Protein AF-A0A1G5FK76-F1 (afdb_monomer)

pLDDT: mean 84.66, std 15.01, range [32.66, 97.88]

Sequence (328 aa):
MKSIESPIETAIPVTLASSEALEADIRTFEAAWLKGEYATVRDTGETLMGLGVLDGRVVTWYLYACLATEGTRSLTAVLHSLARFLGRDDLPDLGSATGCTQMAKGMDLMFRKITKRLSRKAKGEKGSLNARALGLTCEDALRAREQLEALESLAREKLPGEPLGDLQELKTWLEELHHALETEAAEAEARALDAQKIADAQKNVSDTDATDTLSRCPDPVDHGAQSRLHLPVSPMLQDLLDHLDLFERLTREERYRLAAVVMESIDERLASFDPRDYFPSLFRDFSQLRASRMEAFAEAESYQGTREWDRLRECLRVNPEAFLDLDS

Mean predicted aligned error: 16.04 Å

Secondary structure (DSSP, 8-state):
---TTHHHHH---------HHHHHHHHHHHHHHHHT-HHHHHHHHHHHHHTT---HHHHHHHHHHHHHHH-GGGHHHHHHHHHHHHT-S--TGGGSHHHHHHHHHHHHHHHHHHHHHHHHHTB-TTS-B-SGGGT--HHHHHHHHHHHHHHHHHHHHHSTT---HHHHHHHHHHHHHHHHHHHHHHHHHHHHHHHHHHHHHHHTTSSS----------PPP----------PPPHHHHHHHHHHHHHHHHHHTT-HHHHHHHHHHHHHHHHT--HHHH-HHHHHHHHHHHHHTHHHHHHHHTTTTSHHHHHHHHHHHH-HHHHHGGG-

Solvent-accessible surface area (backbone atoms only — not comparable to full-atom values): 18541 Å² total; per-residue (Å²): 131,84,64,89,51,53,43,71,69,71,35,58,72,51,90,69,73,84,44,75,65,56,58,49,50,52,51,52,45,50,52,35,49,74,72,62,40,32,68,63,29,30,58,52,36,46,51,41,18,68,70,12,53,75,48,50,49,57,51,34,53,22,43,48,16,46,33,70,73,71,31,67,75,40,47,46,58,41,42,45,43,50,36,54,58,69,66,49,90,76,48,76,49,58,75,35,73,68,37,28,53,44,27,43,52,29,45,25,56,38,31,45,51,48,39,58,50,51,56,61,57,19,55,34,101,80,71,45,79,33,53,71,71,50,72,60,52,52,66,55,36,49,52,34,50,55,36,49,53,55,32,50,57,49,40,57,68,65,32,71,92,62,81,54,65,31,50,54,55,38,50,54,50,40,52,53,48,29,53,51,39,49,51,53,50,52,51,51,51,51,52,51,53,53,54,49,53,54,52,57,58,58,63,72,66,73,83,71,88,83,82,89,80,92,79,80,88,79,84,84,80,91,73,77,96,65,87,75,76,82,71,75,76,23,74,62,41,48,54,53,49,53,46,52,53,50,31,53,52,27,51,75,69,68,39,53,78,59,23,52,56,45,45,52,54,49,51,54,50,62,76,65,64,49,67,58,68,39,36,45,78,78,44,43,64,57,51,50,53,50,62,76,41,42,69,65,50,56,61,56,54,73,46,63,89,37,73,67,44,54,49,52,53,51,38,43,72,77,37,58,70,65,46,66,60,73,83,110

Organism: NCBI:txid419481

Nearest PDB structures (foldseek):
  3esk-assembly1_A  TM=6.088E-01  e=1.068E+00  Homo sapiens
  3fwv-assembly2_B  TM=5.688E-01  e=1.458E+00  Homo sapiens

Foldseek 3Di:
DPQLQVLLVPQDADPPPDDVVVVVLLVVLVVCLVVVVLVCLLVSLSVCSNVNNLQLLSLLSNLLSCCVVVHLLCLLSSLLSLLVSLPDPPRPLLVDLVSLQSNLVSQLVSLLVVLVVQQVQQQDPVRDGNLVSRVDALVSLVSSLVSLVSSVVSNCVSNPPRDSPSSVVSNVSSVSSNVVNVVVVVVVVVVVVVVVVVVVVVVVVPPDDDDDDDDDDDDDDDDDDDPPPPQDFAPLNVVLVVLVVVLVVCVVVVVVVVNVVSVVVNVVCVVVDDCCRGRVVVCVVVVVVCVVCVVVVVVVVVCPPPPVVVVLVVCCVVPVVVSVVPVD

Structure (mmCIF, N/CA/C/O backbone):
data_AF-A0A1G5FK76-F1
#
_entry.id   AF-A0A1G5FK76-F1
#
loop_
_atom_site.group_PDB
_atom_site.id
_atom_site.type_symbol
_atom_site.label_atom_id
_atom_site.label_alt_id
_atom_site.label_comp_id
_atom_site.label_asym_id
_atom_site.label_entity_id
_atom_site.label_seq_id
_atom_site.pdbx_PDB_ins_code
_atom_site.Cartn_x
_atom_site.Cartn_y
_atom_site.Cartn_z
_atom_site.occupancy
_atom_site.B_iso_or_equiv
_atom_site.auth_seq_id
_atom_site.auth_comp_id
_atom_site.auth_asym_id
_atom_site.auth_atom_id
_atom_site.pdbx_PDB_model_num
ATOM 1 N N . MET A 1 1 ? -8.653 -8.221 -10.913 1.00 53.06 1 MET A N 1
ATOM 2 C CA . MET A 1 1 ? -7.443 -7.370 -10.881 1.00 53.06 1 MET A CA 1
ATOM 3 C C . MET A 1 1 ? -6.343 -8.119 -11.607 1.00 53.06 1 MET A C 1
ATOM 5 O O . MET A 1 1 ? -6.197 -9.307 -11.343 1.00 53.06 1 MET A O 1
ATOM 9 N N . LYS A 1 2 ? -5.642 -7.486 -12.555 1.00 67.88 2 LYS A N 1
ATOM 10 C CA . LYS A 1 2 ? -4.413 -8.073 -13.115 1.00 67.88 2 LYS A CA 1
ATOM 11 C C . LYS A 1 2 ? -3.361 -8.125 -11.998 1.00 67.88 2 LYS A C 1
ATOM 13 O O . LYS A 1 2 ? -3.349 -7.233 -11.156 1.00 67.88 2 LYS A O 1
ATOM 18 N N . SER A 1 3 ? -2.536 -9.171 -11.955 1.00 83.94 3 SER A N 1
ATOM 19 C CA . SER A 1 3 ? -1.444 -9.256 -10.975 1.00 83.94 3 SER A CA 1
ATOM 20 C C . SER A 1 3 ? -0.367 -8.218 -11.306 1.00 83.94 3 SER A C 1
ATOM 22 O O . SER A 1 3 ? 0.075 -8.178 -12.456 1.00 83.94 3 SER A O 1
ATOM 24 N N . ILE A 1 4 ? 0.076 -7.429 -10.315 1.00 85.69 4 ILE A N 1
ATOM 25 C CA . ILE A 1 4 ? 1.179 -6.446 -10.438 1.00 85.69 4 ILE A CA 1
ATOM 26 C C . ILE A 1 4 ? 2.449 -7.105 -11.005 1.00 85.69 4 ILE A C 1
ATOM 28 O O . ILE A 1 4 ? 3.211 -6.463 -11.727 1.00 85.69 4 ILE A O 1
ATOM 32 N N . GLU A 1 5 ? 2.639 -8.393 -10.712 1.00 81.75 5 GLU A N 1
ATOM 33 C CA . GLU A 1 5 ? 3.813 -9.193 -11.079 1.00 81.75 5 GLU A CA 1
ATOM 34 C C . GLU A 1 5 ? 3.819 -9.613 -12.556 1.00 81.75 5 GLU A C 1
ATOM 36 O O . GLU A 1 5 ? 4.882 -9.801 -13.147 1.00 81.75 5 GLU A O 1
ATOM 41 N N . SER A 1 6 ? 2.645 -9.718 -13.189 1.00 83.44 6 SER A N 1
ATOM 42 C CA . SER A 1 6 ? 2.510 -10.324 -14.520 1.00 83.44 6 SER A CA 1
ATOM 43 C C . SER A 1 6 ? 3.363 -9.652 -15.607 1.00 83.44 6 SER A C 1
ATOM 45 O O . SER A 1 6 ? 3.970 -10.389 -16.388 1.00 83.44 6 SER A O 1
ATOM 47 N N . PRO A 1 7 ? 3.453 -8.310 -15.700 1.00 80.00 7 PRO A N 1
ATOM 48 C CA . PRO A 1 7 ? 4.272 -7.665 -16.728 1.00 80.00 7 PRO A CA 1
ATOM 49 C C . PRO A 1 7 ? 5.774 -7.896 -16.524 1.00 80.00 7 PRO A C 1
ATOM 51 O O . PRO A 1 7 ? 6.499 -8.079 -17.494 1.00 80.00 7 PRO A O 1
ATOM 54 N N . ILE A 1 8 ? 6.237 -7.938 -15.271 1.00 82.62 8 ILE A N 1
ATOM 55 C CA . ILE A 1 8 ? 7.657 -8.128 -14.936 1.00 82.62 8 ILE A CA 1
ATOM 56 C C . ILE A 1 8 ? 8.090 -9.576 -15.200 1.00 82.62 8 ILE A C 1
ATOM 58 O O . ILE A 1 8 ? 9.204 -9.818 -15.663 1.00 82.62 8 ILE A O 1
ATOM 62 N N . GLU A 1 9 ? 7.222 -10.549 -14.917 1.00 83.62 9 GLU A N 1
ATOM 63 C CA . GLU A 1 9 ? 7.547 -11.970 -15.080 1.00 83.62 9 GLU A CA 1
ATOM 64 C C . GLU A 1 9 ? 7.536 -12.425 -16.538 1.00 83.62 9 GLU A C 1
ATOM 66 O O . GLU A 1 9 ? 8.397 -13.193 -16.960 1.00 83.62 9 GLU A O 1
ATOM 71 N N . THR A 1 10 ? 6.564 -11.946 -17.314 1.00 82.00 10 THR A N 1
ATOM 72 C CA . THR A 1 10 ? 6.376 -12.366 -18.710 1.00 82.00 10 THR A CA 1
ATOM 73 C C . THR A 1 10 ? 7.287 -11.639 -19.696 1.00 82.00 10 THR A C 1
ATOM 75 O O . THR A 1 10 ? 7.431 -12.088 -20.834 1.00 82.00 10 THR A O 1
ATOM 78 N N . ALA A 1 11 ? 7.923 -10.545 -19.272 1.00 80.12 11 ALA A N 1
ATOM 79 C CA . ALA A 1 11 ? 8.847 -9.796 -20.103 1.00 80.12 11 ALA A CA 1
ATOM 80 C C . ALA A 1 11 ? 10.094 -10.633 -20.428 1.00 80.12 11 ALA A C 1
ATOM 82 O O . ALA A 1 11 ? 10.888 -11.001 -19.553 1.00 80.12 11 ALA A O 1
ATOM 83 N N . ILE A 1 12 ? 10.272 -10.906 -21.720 1.00 78.00 12 ILE A N 1
ATOM 84 C CA . ILE A 1 12 ? 11.519 -11.434 -22.269 1.00 78.00 12 ILE A CA 1
ATOM 85 C C . ILE A 1 12 ? 12.435 -10.225 -22.482 1.00 78.00 12 ILE A C 1
ATOM 87 O O . ILE A 1 12 ? 12.038 -9.323 -23.227 1.00 78.00 12 ILE A O 1
ATOM 91 N N . PRO A 1 13 ? 13.627 -10.169 -21.856 1.00 72.31 13 PRO A N 1
ATOM 92 C CA . PRO A 1 13 ? 14.533 -9.046 -22.031 1.00 72.31 13 PRO A CA 1
ATOM 93 C C . PRO A 1 13 ? 14.911 -8.942 -23.506 1.00 72.31 13 PRO A C 1
ATOM 95 O O . PRO A 1 13 ? 15.594 -9.813 -24.051 1.00 72.31 13 PRO A O 1
ATOM 98 N N . VAL A 1 14 ? 14.469 -7.879 -24.169 1.00 72.38 14 VAL A N 1
ATOM 99 C CA . VAL A 1 14 ? 14.986 -7.546 -25.491 1.00 72.38 14 VAL A CA 1
ATOM 100 C C . VAL A 1 14 ? 16.139 -6.593 -25.249 1.00 72.38 14 VAL A C 1
ATOM 102 O O . VAL A 1 14 ? 15.948 -5.505 -24.710 1.00 72.38 14 VAL A O 1
ATOM 105 N N . THR A 1 15 ? 17.351 -6.995 -25.634 1.00 59.47 15 THR A N 1
ATOM 106 C CA . THR A 1 15 ? 18.514 -6.102 -25.640 1.00 59.47 15 THR A CA 1
ATOM 107 C C . THR A 1 15 ? 18.324 -5.068 -26.748 1.00 59.47 15 THR A C 1
ATOM 109 O O . THR A 1 15 ? 18.900 -5.159 -27.832 1.00 59.47 15 THR A O 1
ATOM 112 N N . LEU A 1 16 ? 17.447 -4.097 -26.511 1.00 57.16 16 LEU A N 1
ATOM 113 C CA . LEU A 1 16 ? 1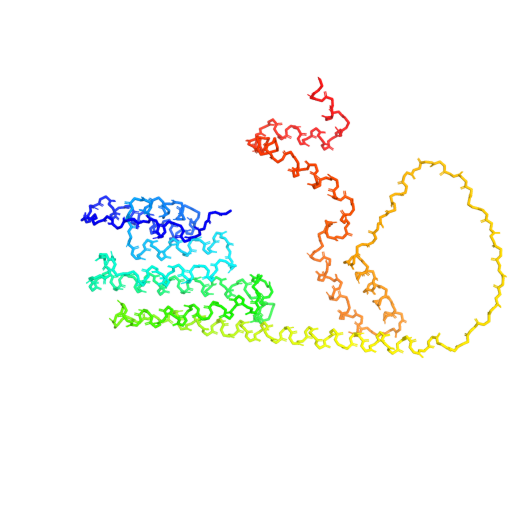7.322 -2.926 -27.354 1.00 57.16 16 LEU A CA 1
ATOM 114 C C . LEU A 1 16 ? 18.548 -2.069 -27.058 1.00 57.16 16 LEU A C 1
ATOM 116 O O . LEU A 1 16 ? 18.607 -1.378 -26.045 1.00 57.16 16 LEU A O 1
ATOM 120 N N . ALA A 1 17 ? 19.555 -2.143 -27.931 1.00 54.19 17 ALA A N 1
ATOM 121 C CA . ALA A 1 17 ? 20.593 -1.125 -27.975 1.00 54.19 17 ALA A CA 1
ATOM 122 C C . ALA A 1 17 ? 19.887 0.238 -27.999 1.00 54.19 17 ALA A C 1
ATOM 124 O O . ALA A 1 17 ? 19.069 0.463 -28.892 1.00 54.19 17 ALA A O 1
ATOM 125 N N . SER A 1 18 ? 20.147 1.061 -26.975 1.00 60.91 18 SER A N 1
ATOM 126 C CA . SER A 1 18 ? 19.471 2.330 -26.677 1.00 60.91 18 SER A CA 1
ATOM 127 C C . SER A 1 18 ? 19.203 3.133 -27.952 1.00 60.91 18 SER A C 1
ATOM 129 O O . SER A 1 18 ? 20.070 3.830 -28.482 1.00 60.91 18 SER A O 1
ATOM 131 N N . SER A 1 19 ? 17.996 2.968 -28.491 1.00 77.31 19 SER A N 1
ATOM 132 C CA . SER A 1 19 ? 17.493 3.804 -29.567 1.00 77.31 19 SER A CA 1
ATOM 133 C C . SER A 1 19 ? 17.128 5.133 -28.928 1.00 77.31 19 SER A C 1
ATOM 135 O O . SER A 1 19 ? 16.478 5.155 -27.885 1.00 77.31 19 SER A O 1
ATOM 137 N N . GLU A 1 20 ? 17.511 6.244 -29.545 1.00 84.56 20 GLU A N 1
ATOM 138 C CA . GLU A 1 20 ? 17.164 7.595 -29.086 1.00 84.56 20 GLU A CA 1
ATOM 139 C C . GLU A 1 20 ? 15.651 7.756 -28.815 1.00 84.56 20 GLU A C 1
ATOM 141 O O . GLU A 1 20 ? 15.249 8.509 -27.926 1.00 84.56 20 GLU A O 1
ATOM 146 N N . ALA A 1 21 ? 14.822 6.979 -29.524 1.00 85.19 21 ALA A N 1
ATOM 147 C CA . ALA A 1 21 ? 13.384 6.874 -29.297 1.00 85.19 21 ALA A CA 1
ATOM 148 C C . ALA A 1 21 ? 13.024 6.304 -27.911 1.00 85.19 21 ALA A C 1
ATOM 150 O O . ALA A 1 21 ? 12.170 6.865 -27.233 1.00 85.19 21 ALA A O 1
ATOM 151 N N . LEU A 1 22 ? 13.712 5.256 -27.444 1.00 87.06 22 LEU A N 1
ATOM 152 C CA . LEU A 1 22 ? 13.450 4.650 -26.134 1.00 87.06 22 LEU A CA 1
ATOM 153 C C . LEU A 1 22 ? 13.766 5.628 -24.995 1.00 87.06 22 LEU A C 1
ATOM 155 O O . LEU A 1 22 ? 12.992 5.767 -24.056 1.00 87.06 22 LEU A O 1
ATOM 159 N N . GLU A 1 23 ? 14.870 6.367 -25.093 1.00 88.81 23 GLU A N 1
ATOM 160 C CA . GLU A 1 23 ? 15.202 7.407 -24.109 1.00 88.81 23 GLU A CA 1
ATOM 161 C C . GLU A 1 23 ? 14.229 8.599 -24.163 1.00 88.81 23 GLU A C 1
ATOM 163 O O . GLU A 1 23 ? 14.032 9.299 -23.167 1.00 88.81 23 GLU A O 1
ATOM 168 N N . ALA A 1 24 ? 13.606 8.879 -25.313 1.00 89.62 24 ALA A N 1
ATOM 169 C CA . ALA A 1 24 ? 12.518 9.856 -25.391 1.00 89.62 24 ALA A CA 1
ATOM 170 C C . ALA A 1 24 ? 11.250 9.351 -24.678 1.00 89.62 24 ALA A C 1
ATOM 172 O O . ALA A 1 24 ? 10.624 10.115 -23.933 1.00 89.62 24 ALA A O 1
ATOM 173 N N . ASP A 1 25 ? 10.923 8.067 -24.826 1.00 89.94 25 ASP A N 1
ATOM 174 C CA . ASP A 1 25 ? 9.799 7.433 -24.133 1.00 89.94 25 ASP A CA 1
ATOM 175 C C . ASP A 1 25 ? 10.029 7.395 -22.616 1.00 89.94 25 ASP A C 1
ATOM 177 O O . ASP A 1 25 ? 9.160 7.821 -21.855 1.00 89.94 25 ASP A O 1
ATOM 181 N N . ILE A 1 26 ? 11.227 7.008 -22.160 1.00 90.75 26 ILE A N 1
ATOM 182 C CA . ILE A 1 26 ? 11.597 7.001 -20.732 1.00 90.75 26 ILE A CA 1
ATOM 183 C C . ILE A 1 26 ? 11.526 8.413 -20.133 1.00 90.75 26 ILE A C 1
ATOM 185 O O . ILE A 1 26 ? 11.025 8.585 -19.022 1.00 90.75 26 ILE A O 1
ATOM 189 N N . ARG A 1 27 ? 11.955 9.453 -20.859 1.00 90.69 27 ARG A N 1
ATOM 190 C CA . ARG A 1 27 ? 11.830 10.848 -20.391 1.00 90.69 27 ARG A CA 1
ATOM 191 C C . ARG A 1 27 ? 10.379 11.310 -20.297 1.00 90.69 27 ARG A C 1
ATOM 193 O O . ARG A 1 27 ? 10.013 12.017 -19.358 1.00 90.69 27 ARG A O 1
ATOM 200 N N . THR A 1 28 ? 9.544 10.911 -21.252 1.00 91.62 28 THR A N 1
ATOM 201 C CA . THR A 1 28 ? 8.101 11.193 -21.213 1.00 91.62 28 THR A CA 1
ATOM 202 C C . THR A 1 28 ? 7.453 10.501 -20.014 1.00 91.62 28 THR A C 1
ATOM 204 O O . THR A 1 28 ? 6.658 11.104 -19.289 1.00 91.62 28 THR A O 1
ATOM 207 N N . PHE A 1 29 ? 7.862 9.260 -19.761 1.00 92.75 29 PHE A N 1
ATOM 208 C CA . PHE A 1 29 ? 7.430 8.442 -18.640 1.00 92.75 29 PHE A CA 1
ATOM 209 C C . PHE A 1 29 ? 7.825 9.048 -17.281 1.00 92.75 29 PHE A C 1
ATOM 211 O O . PHE A 1 29 ? 6.980 9.200 -16.395 1.00 92.75 29 PHE A O 1
ATOM 218 N N . GLU A 1 30 ? 9.073 9.504 -17.144 1.00 93.31 30 GLU A N 1
ATOM 219 C CA . GLU A 1 30 ? 9.562 10.236 -15.969 1.00 93.31 30 GLU A CA 1
ATOM 220 C C . GLU A 1 30 ? 8.754 11.517 -15.723 1.00 93.31 30 GLU A C 1
ATOM 222 O O . GLU A 1 30 ? 8.333 11.798 -14.597 1.00 93.31 30 GLU A O 1
ATOM 227 N N . ALA A 1 31 ? 8.488 12.291 -16.780 1.00 94.50 31 ALA A N 1
ATOM 228 C CA . ALA A 1 31 ? 7.730 13.533 -16.676 1.00 94.50 31 ALA A CA 1
ATOM 229 C C . ALA A 1 31 ? 6.298 13.296 -16.167 1.00 94.50 31 ALA A C 1
ATOM 231 O O . ALA A 1 31 ? 5.822 14.052 -15.315 1.00 94.50 31 ALA A O 1
ATOM 232 N N . ALA A 1 32 ? 5.622 12.244 -16.640 1.00 96.00 32 ALA A N 1
ATOM 233 C CA . ALA A 1 32 ? 4.300 11.851 -16.146 1.00 96.00 32 ALA A CA 1
ATOM 234 C C . ALA A 1 32 ? 4.348 11.448 -14.659 1.00 96.00 32 ALA A C 1
ATOM 236 O O . ALA A 1 32 ? 3.514 11.875 -13.853 1.00 96.00 32 ALA A O 1
ATOM 237 N N . TRP A 1 33 ? 5.378 10.699 -14.258 1.00 96.25 33 TRP A N 1
ATOM 238 C CA . TRP A 1 33 ? 5.567 10.283 -12.869 1.00 96.25 33 TRP A CA 1
ATOM 239 C C . TRP A 1 33 ? 5.838 11.458 -11.923 1.00 96.25 33 TRP A C 1
ATOM 241 O O . TRP A 1 33 ? 5.265 11.524 -10.828 1.00 96.25 33 TRP A O 1
ATOM 251 N N . LEU A 1 34 ? 6.638 12.437 -12.354 1.00 93.38 34 LEU A N 1
ATOM 252 C CA . LEU A 1 34 ? 6.900 13.661 -11.593 1.00 93.38 34 LEU A CA 1
ATOM 253 C C . LEU A 1 34 ? 5.645 14.528 -11.425 1.00 93.38 34 LEU A C 1
ATOM 255 O O . LEU A 1 34 ? 5.458 15.115 -10.357 1.00 93.38 34 LEU A O 1
ATOM 259 N N . LYS A 1 35 ? 4.763 14.562 -12.432 1.00 96.19 35 LYS A N 1
ATOM 260 C CA . LYS A 1 35 ? 3.458 15.246 -12.371 1.00 96.19 35 LYS A CA 1
ATOM 261 C C . LYS A 1 35 ? 2.426 14.530 -11.496 1.00 96.19 35 LYS A C 1
ATOM 263 O O . LYS A 1 35 ? 1.409 15.122 -11.147 1.00 96.19 35 LYS A O 1
ATOM 268 N N . GLY A 1 36 ? 2.689 13.283 -11.110 1.00 96.25 36 GLY A N 1
ATOM 269 C CA . GLY A 1 36 ? 1.765 12.473 -10.321 1.00 96.25 36 GLY A CA 1
ATOM 270 C C . GLY A 1 36 ? 0.660 11.808 -11.143 1.00 96.25 36 GLY A C 1
ATOM 271 O O . GLY A 1 36 ? -0.352 11.397 -10.578 1.00 96.25 36 GLY A O 1
ATOM 272 N N . GLU A 1 37 ? 0.847 11.671 -12.457 1.00 97.44 37 GLU A N 1
ATOM 273 C CA . GLU A 1 37 ? -0.086 11.008 -13.376 1.00 97.44 37 GLU A CA 1
ATOM 274 C C . GLU A 1 37 ? 0.057 9.475 -13.284 1.00 97.44 37 GLU A C 1
ATOM 276 O O . GLU A 1 37 ? 0.374 8.788 -14.251 1.00 97.44 37 GLU A O 1
ATOM 281 N N . TYR A 1 38 ? -0.134 8.916 -12.084 1.00 97.12 38 TYR A N 1
ATOM 282 C CA . TYR A 1 38 ? 0.222 7.523 -11.788 1.00 97.12 38 TYR A CA 1
ATOM 283 C C . TYR A 1 38 ? -0.570 6.485 -12.590 1.00 97.12 38 TYR A C 1
ATOM 285 O O . TYR A 1 38 ? -0.032 5.424 -12.877 1.00 97.12 38 TYR A O 1
ATOM 293 N N . ALA A 1 39 ? -1.810 6.774 -12.994 1.00 95.88 39 ALA A N 1
ATOM 294 C CA . ALA A 1 39 ? -2.556 5.879 -13.881 1.00 95.88 39 ALA A CA 1
ATOM 295 C C . ALA A 1 39 ? -1.858 5.749 -15.248 1.00 95.88 39 ALA A C 1
ATOM 297 O O . ALA A 1 39 ? -1.540 4.643 -15.672 1.00 95.88 39 ALA A O 1
ATOM 298 N N . THR A 1 40 ? -1.500 6.880 -15.864 1.00 95.31 40 THR A N 1
ATOM 299 C CA . THR A 1 40 ? -0.752 6.931 -17.129 1.00 95.31 40 THR A CA 1
ATOM 300 C C . THR A 1 40 ? 0.603 6.236 -17.021 1.00 95.31 40 THR A C 1
ATOM 302 O O . THR A 1 40 ? 0.991 5.492 -17.919 1.00 95.31 40 THR A O 1
ATOM 305 N N . VAL A 1 41 ? 1.324 6.451 -15.915 1.00 96.75 41 VAL A N 1
ATOM 306 C CA . VAL A 1 41 ? 2.608 5.781 -15.651 1.00 96.75 41 VAL A CA 1
ATOM 307 C C . VAL A 1 41 ? 2.420 4.275 -15.504 1.00 96.75 41 VAL A C 1
ATOM 309 O O . VAL A 1 41 ? 3.219 3.502 -16.014 1.00 96.75 41 VAL A O 1
ATOM 312 N N . ARG A 1 42 ? 1.367 3.813 -14.834 1.00 95.94 42 ARG A N 1
ATOM 313 C CA . ARG A 1 42 ? 1.123 2.375 -14.737 1.00 95.94 42 ARG A CA 1
ATOM 314 C C . ARG A 1 42 ? 0.880 1.777 -16.125 1.00 95.94 42 ARG A C 1
ATOM 316 O O . ARG A 1 42 ? 1.588 0.855 -16.511 1.00 95.94 42 ARG A O 1
ATOM 323 N N . ASP A 1 43 ? -0.038 2.354 -16.896 1.00 94.38 43 ASP A N 1
ATOM 324 C CA . ASP A 1 43 ? -0.454 1.805 -18.193 1.00 94.38 43 ASP A CA 1
ATOM 325 C C . ASP A 1 43 ? 0.678 1.870 -19.244 1.00 94.38 43 ASP A C 1
ATOM 327 O O . ASP A 1 43 ? 0.908 0.927 -20.009 1.00 94.38 43 ASP A O 1
ATOM 331 N N . THR A 1 44 ? 1.454 2.958 -19.244 1.00 93.81 44 THR A N 1
ATOM 332 C CA . THR A 1 44 ? 2.640 3.093 -20.108 1.00 93.81 44 THR A CA 1
ATOM 333 C C . THR A 1 44 ? 3.743 2.124 -19.678 1.00 93.81 44 THR A C 1
ATOM 335 O O . THR A 1 44 ? 4.402 1.531 -20.528 1.00 93.81 44 THR A O 1
ATOM 338 N N . GLY A 1 45 ? 3.924 1.910 -18.371 1.00 94.38 45 GLY A N 1
ATOM 339 C CA . GLY A 1 45 ? 4.914 0.980 -17.830 1.00 94.38 45 GLY A CA 1
ATOM 340 C C . GLY A 1 45 ? 4.591 -0.468 -18.193 1.00 94.38 45 GLY A C 1
ATOM 341 O O . GLY A 1 45 ? 5.479 -1.187 -18.644 1.00 94.38 45 GLY A O 1
ATOM 342 N N . GLU A 1 46 ? 3.317 -0.872 -18.091 1.00 93.75 46 GLU A N 1
ATOM 343 C CA . GLU A 1 46 ? 2.847 -2.177 -18.584 1.00 93.75 46 GLU A CA 1
ATOM 344 C C . GLU A 1 46 ? 3.162 -2.352 -20.073 1.00 93.75 46 GLU A C 1
ATOM 346 O O . GLU A 1 46 ? 3.655 -3.402 -20.483 1.00 93.75 46 GLU A O 1
ATOM 351 N N . THR A 1 47 ? 2.918 -1.311 -2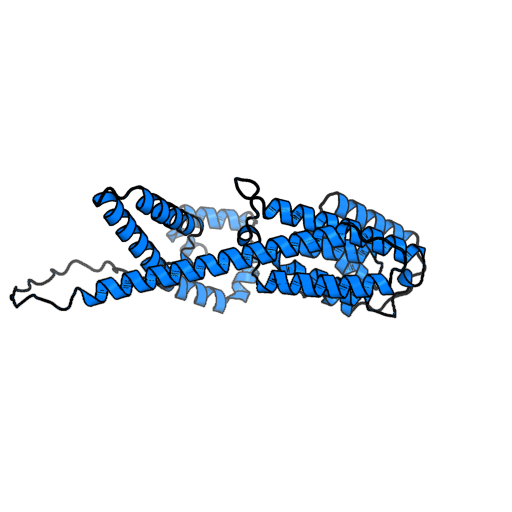0.875 1.00 91.75 47 THR A N 1
ATOM 352 C CA . THR A 1 47 ? 3.186 -1.335 -22.318 1.00 91.75 47 THR A CA 1
ATOM 353 C C . THR A 1 47 ? 4.681 -1.498 -22.605 1.00 91.75 47 THR A C 1
ATOM 355 O O . THR A 1 47 ? 5.057 -2.368 -23.386 1.00 91.75 47 THR A O 1
ATOM 358 N N . LEU A 1 48 ? 5.545 -0.716 -21.946 1.00 91.62 48 LEU A N 1
ATOM 359 C CA . LEU A 1 48 ? 7.000 -0.788 -22.118 1.00 91.62 48 LEU A CA 1
ATOM 360 C C . LEU A 1 48 ? 7.560 -2.161 -21.715 1.00 91.62 48 LEU A C 1
ATOM 362 O O . LEU A 1 48 ? 8.324 -2.758 -22.474 1.00 91.62 48 LEU A O 1
ATOM 366 N N . MET A 1 49 ? 7.142 -2.704 -20.569 1.00 92.31 49 MET A N 1
ATOM 367 C CA . MET A 1 49 ? 7.573 -4.041 -20.138 1.00 92.31 49 MET A CA 1
ATOM 368 C C . MET A 1 49 ? 7.034 -5.142 -21.058 1.00 92.31 49 MET A C 1
ATOM 370 O O . MET A 1 49 ? 7.755 -6.091 -21.357 1.00 92.31 49 MET A O 1
ATOM 374 N N . GLY A 1 50 ? 5.813 -4.991 -21.585 1.00 90.19 50 GLY A N 1
ATOM 375 C CA . GLY A 1 50 ? 5.257 -5.886 -22.605 1.00 90.19 50 GLY A CA 1
ATOM 376 C C . GLY A 1 50 ? 6.047 -5.883 -23.920 1.00 90.19 50 GLY A C 1
ATOM 377 O O . GLY A 1 50 ? 6.053 -6.882 -24.635 1.00 90.19 50 GLY A O 1
ATOM 378 N N . LEU A 1 51 ? 6.764 -4.793 -24.214 1.00 89.31 51 LEU A N 1
ATOM 379 C CA . LEU A 1 51 ? 7.718 -4.687 -25.325 1.00 89.31 51 LEU A CA 1
ATOM 380 C C . LEU A 1 51 ? 9.129 -5.198 -24.966 1.00 89.31 51 LEU A C 1
ATOM 382 O O . LEU A 1 51 ? 10.036 -5.115 -25.793 1.00 89.31 51 LEU A O 1
ATOM 386 N N . GLY A 1 52 ? 9.327 -5.727 -23.755 1.00 88.75 52 GLY A N 1
ATOM 387 C CA . GLY A 1 52 ? 10.606 -6.258 -23.278 1.00 88.75 52 GLY A CA 1
ATOM 388 C C . GLY A 1 52 ? 11.571 -5.205 -22.725 1.00 88.75 52 GLY A C 1
ATOM 389 O O . GLY A 1 52 ? 12.748 -5.513 -22.528 1.00 88.75 52 GLY A O 1
ATOM 390 N N . VAL A 1 53 ? 11.104 -3.975 -22.470 1.00 88.69 53 VAL A N 1
ATOM 391 C CA . VAL A 1 53 ? 11.910 -2.913 -21.849 1.00 88.69 53 VAL A CA 1
ATOM 392 C C . VAL A 1 53 ? 11.984 -3.154 -20.340 1.00 88.69 53 VAL A C 1
ATOM 394 O O . VAL A 1 53 ? 11.035 -2.879 -19.606 1.00 88.69 53 VAL A O 1
ATOM 397 N N . LEU A 1 54 ? 13.131 -3.653 -19.878 1.00 89.06 54 LEU A N 1
ATOM 398 C CA . LEU A 1 54 ? 13.415 -3.952 -18.469 1.00 89.06 54 LEU A CA 1
ATOM 399 C C . LEU A 1 54 ? 14.455 -2.987 -17.875 1.00 89.06 54 LEU A C 1
ATOM 401 O O . LEU A 1 54 ? 15.471 -3.405 -17.324 1.00 89.06 54 LEU A O 1
ATOM 405 N N . ASP A 1 55 ? 14.187 -1.685 -17.988 1.00 90.06 55 ASP A N 1
ATOM 406 C CA . ASP A 1 55 ? 15.003 -0.621 -17.389 1.00 90.06 55 ASP A CA 1
ATOM 407 C C . ASP A 1 55 ? 14.629 -0.426 -15.904 1.00 90.06 55 ASP A C 1
ATOM 409 O O . ASP A 1 55 ? 13.451 -0.311 -15.547 1.00 90.06 55 ASP A O 1
ATOM 413 N N . GLY A 1 56 ? 15.630 -0.357 -15.019 1.00 90.44 56 GLY A N 1
ATOM 414 C CA . GLY A 1 56 ? 15.417 -0.222 -13.572 1.00 90.44 56 GLY A CA 1
ATOM 415 C C . GLY A 1 56 ? 14.658 1.049 -13.155 1.00 90.44 56 GLY A C 1
ATOM 416 O O . GLY A 1 56 ? 13.871 1.027 -12.202 1.00 90.44 56 GLY A O 1
ATOM 417 N N . ARG A 1 57 ? 14.817 2.156 -13.892 1.00 91.62 57 ARG A N 1
ATOM 418 C CA . ARG A 1 57 ? 14.057 3.404 -13.693 1.00 91.62 57 ARG A CA 1
ATOM 419 C C . ARG A 1 57 ? 12.583 3.173 -14.008 1.00 91.62 57 ARG A C 1
ATOM 421 O O . ARG A 1 57 ? 11.713 3.511 -13.208 1.00 91.62 57 ARG A O 1
ATOM 428 N N . VAL A 1 58 ? 12.304 2.536 -15.146 1.00 93.75 58 VAL A N 1
ATOM 429 C CA . VAL A 1 58 ? 10.933 2.244 -15.584 1.00 93.75 58 VAL A CA 1
ATOM 430 C C . VAL A 1 58 ? 10.230 1.345 -14.569 1.00 93.75 58 VAL A C 1
ATOM 432 O O . VAL A 1 58 ? 9.122 1.665 -14.138 1.00 93.75 58 VAL A O 1
ATOM 435 N N . VAL A 1 59 ? 10.896 0.276 -14.119 1.00 95.12 59 VAL A N 1
ATOM 436 C CA . VAL A 1 59 ? 10.335 -0.670 -13.143 1.00 95.12 59 VAL A CA 1
ATOM 437 C C . VAL A 1 59 ? 10.068 -0.003 -11.793 1.00 95.12 59 VAL A C 1
ATOM 439 O O . VAL A 1 59 ? 8.979 -0.156 -11.242 1.00 95.12 59 VAL A O 1
ATOM 442 N N . THR A 1 60 ? 11.011 0.782 -11.262 1.00 96.06 60 THR A N 1
ATOM 443 C CA . THR A 1 60 ? 10.826 1.471 -9.967 1.00 96.06 60 THR A CA 1
ATOM 444 C C . THR A 1 60 ? 9.669 2.476 -10.006 1.00 96.06 60 THR A C 1
ATOM 446 O O . THR A 1 60 ? 8.848 2.523 -9.085 1.00 96.06 60 THR A O 1
ATOM 449 N N . TRP A 1 61 ? 9.530 3.247 -11.087 1.00 96.44 61 TRP A N 1
ATOM 450 C CA . TRP A 1 61 ? 8.417 4.189 -11.242 1.00 96.44 61 TRP A CA 1
ATOM 451 C C . TRP A 1 61 ? 7.071 3.499 -11.480 1.00 96.44 61 TRP A C 1
ATOM 453 O O . TRP A 1 61 ? 6.068 3.931 -10.904 1.00 96.44 61 TRP A O 1
ATOM 463 N N . TYR A 1 62 ? 7.047 2.423 -12.272 1.00 97.25 62 TYR A N 1
ATOM 464 C CA . TYR A 1 62 ? 5.863 1.589 -12.487 1.00 97.25 62 TYR A CA 1
ATOM 465 C C . TYR A 1 62 ? 5.356 0.990 -11.170 1.00 97.25 62 TYR A C 1
ATOM 467 O O . TYR A 1 62 ? 4.190 1.163 -10.819 1.00 97.25 62 TYR A O 1
ATOM 475 N N . LEU A 1 63 ? 6.239 0.367 -10.386 1.00 97.69 63 LEU A N 1
ATOM 476 C CA . LEU A 1 63 ? 5.873 -0.247 -9.109 1.00 97.69 63 LEU A CA 1
ATOM 477 C C . LEU A 1 63 ? 5.341 0.782 -8.103 1.00 97.69 63 LEU A C 1
ATOM 479 O O . LEU A 1 63 ? 4.349 0.533 -7.412 1.00 97.69 63 LEU A O 1
ATOM 483 N N . TYR A 1 64 ? 5.930 1.982 -8.065 1.00 97.88 64 TYR A N 1
ATOM 484 C CA . TYR A 1 64 ? 5.361 3.085 -7.293 1.00 97.88 64 TYR A CA 1
ATOM 485 C C . TYR A 1 64 ? 3.956 3.472 -7.772 1.00 97.88 64 TYR A C 1
ATOM 487 O O . TYR A 1 64 ? 3.072 3.749 -6.958 1.00 97.88 64 TYR A O 1
ATOM 495 N N . ALA A 1 65 ? 3.744 3.527 -9.088 1.00 97.62 65 ALA A N 1
ATOM 496 C CA . ALA A 1 6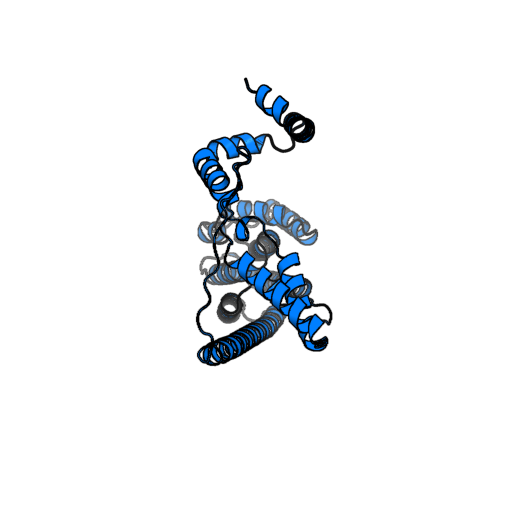5 ? 2.459 3.875 -9.675 1.00 97.62 65 ALA A CA 1
ATOM 497 C C . ALA A 1 65 ? 1.374 2.832 -9.349 1.00 97.62 65 ALA A C 1
ATOM 499 O O . ALA A 1 65 ? 0.247 3.218 -9.020 1.00 97.62 65 ALA A O 1
ATOM 500 N N . CYS A 1 66 ? 1.717 1.538 -9.323 1.00 97.12 66 CYS A N 1
ATOM 501 C CA . CYS A 1 66 ? 0.848 0.477 -8.800 1.00 97.12 66 CYS A CA 1
ATOM 502 C C . CYS A 1 66 ? 0.449 0.758 -7.346 1.00 97.12 66 CYS A C 1
ATOM 504 O O . CYS A 1 66 ? -0.741 0.837 -7.048 1.00 97.12 66 CYS A O 1
ATOM 506 N N . LEU A 1 67 ? 1.411 1.051 -6.461 1.00 96.88 67 LEU A N 1
ATOM 507 C CA . LEU A 1 67 ? 1.104 1.413 -5.069 1.00 96.88 67 LEU A CA 1
ATOM 508 C C . LEU A 1 67 ? 0.191 2.642 -4.965 1.00 96.88 67 LEU A C 1
ATOM 510 O O . LEU A 1 67 ? -0.716 2.711 -4.130 1.00 96.88 67 LEU A O 1
ATOM 514 N N . ALA A 1 68 ? 0.449 3.657 -5.786 1.00 96.69 68 ALA A N 1
ATOM 515 C CA . ALA A 1 68 ? -0.303 4.899 -5.752 1.00 96.69 68 ALA A CA 1
ATOM 516 C C . ALA A 1 68 ? -1.760 4.717 -6.209 1.00 96.69 68 ALA A C 1
ATOM 518 O O . ALA A 1 68 ? -2.636 5.394 -5.662 1.00 96.69 68 ALA A O 1
ATOM 519 N N . THR A 1 69 ? -2.005 3.818 -7.167 1.00 96.25 69 THR A N 1
ATOM 520 C CA . THR A 1 69 ? -3.323 3.561 -7.771 1.00 96.25 69 THR A CA 1
ATOM 521 C C . THR A 1 69 ? -4.129 2.500 -7.021 1.00 96.25 69 THR A C 1
ATOM 523 O O . THR A 1 69 ? -5.318 2.700 -6.792 1.00 96.25 69 THR A O 1
ATOM 526 N N . GLU A 1 70 ? -3.498 1.413 -6.579 1.00 95.00 70 GLU A N 1
ATOM 527 C CA . GLU A 1 70 ? -4.159 0.302 -5.870 1.00 95.00 70 GLU A CA 1
ATOM 528 C C . GLU A 1 70 ? -4.196 0.499 -4.349 1.00 95.00 70 GLU A C 1
ATOM 530 O O . GLU A 1 70 ? -4.928 -0.176 -3.624 1.00 95.00 70 GLU A O 1
ATOM 535 N N . GLY A 1 71 ? -3.434 1.471 -3.847 1.00 94.94 71 GLY A N 1
ATOM 536 C CA . GLY A 1 71 ? -3.399 1.828 -2.440 1.00 94.94 71 GLY A CA 1
ATOM 537 C C . GLY A 1 71 ? -2.466 0.947 -1.614 1.00 94.94 71 GLY A C 1
ATOM 538 O O . GLY A 1 71 ? -1.742 0.089 -2.108 1.00 94.94 71 GLY A O 1
ATOM 539 N N . THR A 1 72 ? -2.479 1.184 -0.307 1.00 94.88 72 THR A N 1
ATOM 540 C CA . THR A 1 72 ? -1.485 0.684 0.656 1.00 94.88 72 THR A CA 1
ATOM 541 C C . THR A 1 72 ? -1.430 -0.835 0.782 1.00 94.88 72 THR A C 1
ATOM 543 O O . THR A 1 72 ? -0.364 -1.364 1.070 1.00 94.88 72 THR A O 1
ATOM 546 N N . ARG A 1 73 ? -2.525 -1.541 0.482 1.00 92.75 73 ARG A N 1
ATOM 547 C CA . ARG A 1 73 ? -2.581 -3.013 0.493 1.00 92.75 73 ARG A CA 1
ATOM 548 C C . ARG A 1 73 ? -1.673 -3.672 -0.550 1.00 92.75 73 ARG A C 1
ATOM 550 O O . ARG A 1 73 ? -1.287 -4.819 -0.379 1.00 92.75 73 ARG A O 1
ATOM 557 N N . SER A 1 74 ? -1.305 -2.950 -1.608 1.00 95.50 74 SER A N 1
ATOM 558 C CA . SER A 1 74 ? -0.391 -3.457 -2.640 1.00 95.50 74 SER A CA 1
ATOM 559 C C . SER A 1 74 ? 1.093 -3.349 -2.262 1.00 95.50 74 SER A C 1
ATOM 561 O O . SER A 1 74 ? 1.940 -3.839 -3.005 1.00 95.50 74 SER A O 1
ATOM 563 N N . LEU A 1 75 ? 1.435 -2.749 -1.109 1.00 96.62 75 LEU A N 1
ATOM 564 C CA . LEU A 1 75 ? 2.824 -2.522 -0.688 1.00 96.62 75 LEU A CA 1
ATOM 565 C C . LEU A 1 75 ? 3.660 -3.802 -0.705 1.00 96.62 75 LEU A C 1
ATOM 567 O O . LEU A 1 75 ? 4.750 -3.816 -1.271 1.00 96.62 75 LEU A O 1
ATOM 571 N N . THR A 1 76 ? 3.138 -4.885 -0.137 1.00 95.88 76 THR A N 1
ATOM 572 C CA . THR A 1 76 ? 3.863 -6.154 -0.069 1.00 95.88 76 THR A CA 1
ATOM 573 C C . THR A 1 76 ? 4.102 -6.754 -1.452 1.00 95.88 76 THR A C 1
ATOM 575 O O . THR A 1 76 ? 5.203 -7.221 -1.726 1.00 95.88 76 THR A O 1
ATOM 578 N N . ALA A 1 77 ? 3.112 -6.685 -2.348 1.00 95.62 77 ALA A N 1
ATOM 579 C CA . ALA A 1 77 ? 3.254 -7.151 -3.728 1.00 95.62 77 ALA A CA 1
ATOM 580 C C . ALA A 1 77 ? 4.279 -6.310 -4.507 1.00 95.62 77 ALA A C 1
ATOM 582 O O . ALA A 1 77 ? 5.076 -6.852 -5.268 1.00 95.62 77 ALA A O 1
ATOM 583 N N . VAL A 1 78 ? 4.312 -4.995 -4.274 1.00 97.06 78 VAL A N 1
ATOM 584 C CA . VAL A 1 78 ? 5.304 -4.083 -4.861 1.00 97.06 78 VAL A CA 1
ATOM 585 C C . VAL A 1 78 ? 6.722 -4.416 -4.392 1.00 97.06 78 VAL A C 1
ATOM 587 O O . VAL A 1 78 ? 7.625 -4.527 -5.220 1.00 97.06 78 VAL A O 1
ATOM 590 N N . LEU A 1 79 ? 6.924 -4.618 -3.087 1.00 97.44 79 LEU A N 1
ATOM 591 C CA . LEU A 1 79 ? 8.226 -4.996 -2.528 1.00 97.44 79 LEU A CA 1
ATOM 592 C C . LEU A 1 79 ? 8.681 -6.368 -3.037 1.00 97.44 79 LEU A C 1
ATOM 594 O O . LEU A 1 79 ? 9.833 -6.519 -3.442 1.00 97.44 79 LEU A O 1
ATOM 598 N N . HIS A 1 80 ? 7.764 -7.337 -3.086 1.00 95.69 80 HIS A N 1
ATOM 599 C CA . HIS A 1 80 ? 8.033 -8.664 -3.631 1.00 95.69 80 HIS A CA 1
ATOM 600 C C . HIS A 1 80 ? 8.422 -8.603 -5.114 1.00 95.69 80 HIS A C 1
ATOM 602 O O . HIS A 1 80 ? 9.436 -9.173 -5.514 1.00 95.69 80 HIS A O 1
ATOM 608 N N . SER A 1 81 ? 7.665 -7.853 -5.920 1.00 95.81 81 SER A N 1
ATOM 609 C CA . SER A 1 81 ? 7.940 -7.652 -7.348 1.00 95.81 81 SER A CA 1
ATOM 610 C C . SER A 1 81 ? 9.309 -7.015 -7.580 1.00 95.81 81 SER A C 1
ATOM 612 O O . SER A 1 81 ? 10.042 -7.435 -8.473 1.00 95.81 81 SER A O 1
ATOM 614 N N . LEU A 1 82 ? 9.682 -6.031 -6.755 1.00 96.56 82 LEU A N 1
ATOM 615 C CA . LEU A 1 82 ? 10.990 -5.386 -6.829 1.00 96.56 82 LEU A CA 1
ATOM 616 C C . LEU A 1 82 ? 12.127 -6.351 -6.469 1.00 96.56 82 LEU A C 1
ATOM 618 O O . LEU A 1 82 ? 13.144 -6.374 -7.159 1.00 96.56 82 LEU A O 1
ATOM 622 N N . ALA A 1 83 ? 11.950 -7.166 -5.426 1.00 95.38 83 ALA A N 1
ATOM 623 C CA . ALA A 1 83 ? 12.924 -8.186 -5.045 1.00 95.38 83 ALA A CA 1
ATOM 624 C C . ALA A 1 83 ? 13.090 -9.241 -6.147 1.00 95.38 83 ALA A C 1
ATOM 626 O O . ALA A 1 83 ? 14.215 -9.557 -6.527 1.00 95.38 83 ALA A O 1
ATOM 627 N N . ARG A 1 84 ? 11.988 -9.730 -6.731 1.00 94.00 84 ARG A N 1
ATOM 628 C CA . ARG A 1 84 ? 12.042 -10.649 -7.879 1.00 94.00 84 ARG A CA 1
ATOM 629 C C . ARG A 1 84 ? 12.764 -10.021 -9.061 1.00 94.00 84 ARG A C 1
ATOM 631 O O . ARG A 1 84 ? 13.634 -10.671 -9.626 1.00 94.00 84 ARG A O 1
ATOM 638 N N . PHE A 1 85 ? 12.428 -8.777 -9.410 1.00 94.00 85 PHE A N 1
ATOM 639 C CA . PHE A 1 85 ? 13.077 -8.062 -10.505 1.00 94.00 85 PHE A CA 1
ATOM 640 C C . PHE A 1 85 ? 14.585 -7.982 -10.287 1.00 94.00 85 PHE A C 1
ATOM 642 O O . PHE A 1 85 ? 15.332 -8.405 -11.155 1.00 94.00 85 PHE A O 1
ATOM 649 N N . LEU A 1 86 ? 15.030 -7.528 -9.114 1.00 93.94 86 LEU A N 1
ATOM 650 C CA . LEU A 1 86 ? 16.450 -7.399 -8.786 1.00 93.94 86 LEU A CA 1
ATOM 651 C C . LEU A 1 86 ? 17.182 -8.753 -8.726 1.00 93.94 86 LEU A C 1
ATOM 653 O O . LEU A 1 86 ? 18.394 -8.815 -8.917 1.00 93.94 86 LEU A O 1
ATOM 657 N N . GLY A 1 87 ? 16.448 -9.835 -8.464 1.00 93.31 87 GLY A N 1
ATOM 658 C CA . GLY A 1 87 ? 16.980 -11.192 -8.357 1.00 93.31 87 GLY A CA 1
ATOM 659 C C . GLY A 1 87 ? 17.191 -11.885 -9.696 1.00 93.31 87 GLY A C 1
ATOM 660 O O . GLY A 1 87 ? 17.747 -12.981 -9.718 1.00 93.31 87 GLY A O 1
ATOM 661 N N . ARG A 1 88 ? 16.758 -11.283 -10.808 1.00 91.75 88 ARG A N 1
ATOM 662 C CA . ARG A 1 88 ? 16.976 -11.866 -12.131 1.00 91.75 88 ARG A CA 1
ATOM 663 C C . ARG A 1 88 ? 18.438 -11.711 -12.554 1.00 91.75 88 ARG A C 1
ATOM 665 O O . ARG A 1 88 ? 19.027 -10.641 -12.433 1.00 91.75 88 ARG A O 1
ATOM 672 N N . ASP A 1 89 ? 19.005 -12.776 -13.110 1.00 87.56 89 ASP A N 1
ATOM 673 C CA . ASP A 1 89 ? 20.381 -12.772 -13.625 1.00 87.56 89 ASP A CA 1
ATOM 674 C C . ASP A 1 89 ? 20.476 -12.290 -15.083 1.00 87.56 89 ASP A C 1
ATOM 676 O O . ASP A 1 89 ? 21.566 -12.026 -15.584 1.00 87.56 89 ASP A O 1
ATOM 680 N N . ASP A 1 90 ? 19.340 -12.160 -15.772 1.00 85.88 90 ASP A N 1
ATOM 681 C CA . ASP A 1 90 ? 19.246 -11.820 -17.195 1.00 85.88 90 ASP A CA 1
ATOM 682 C C . ASP A 1 90 ? 19.031 -10.321 -17.461 1.00 85.88 90 ASP A C 1
ATOM 684 O O . ASP A 1 90 ? 18.609 -9.945 -18.553 1.00 85.88 90 ASP A O 1
ATOM 688 N N . LEU A 1 91 ? 19.315 -9.458 -16.481 1.00 83.06 91 LEU A N 1
ATOM 689 C CA . LEU A 1 91 ? 19.092 -8.014 -16.573 1.00 83.06 91 LEU A CA 1
ATOM 690 C C . LEU A 1 91 ? 20.274 -7.325 -17.273 1.00 83.06 91 LEU A C 1
ATOM 692 O O . LEU A 1 91 ? 21.335 -7.171 -16.662 1.00 83.06 91 LEU A O 1
ATOM 696 N N . PRO A 1 92 ? 20.116 -6.862 -18.527 1.00 71.44 92 PRO A N 1
ATOM 697 C CA . PRO A 1 92 ? 21.228 -6.299 -19.289 1.00 71.44 92 PRO A CA 1
ATOM 698 C C . PRO A 1 92 ? 21.780 -5.004 -18.671 1.00 71.44 92 PRO A C 1
ATOM 700 O O . PRO A 1 92 ? 22.996 -4.818 -18.641 1.00 71.44 92 PRO A O 1
ATOM 703 N N . ASP A 1 93 ? 20.921 -4.139 -18.122 1.00 71.62 93 ASP A N 1
ATOM 704 C CA . ASP A 1 93 ? 21.343 -2.834 -17.588 1.00 71.62 93 ASP A CA 1
ATOM 705 C C . ASP A 1 93 ? 22.036 -2.925 -16.225 1.00 71.62 93 ASP A C 1
ATOM 707 O O . ASP A 1 93 ? 22.983 -2.176 -15.962 1.00 71.62 93 ASP A O 1
ATOM 711 N N . LEU A 1 94 ? 21.629 -3.876 -15.378 1.00 76.75 94 LEU A N 1
ATOM 712 C CA . LEU A 1 94 ? 22.233 -4.100 -14.058 1.00 76.75 94 LEU A CA 1
ATOM 713 C C . LEU A 1 94 ? 23.637 -4.717 -14.133 1.00 76.75 94 LEU A C 1
ATOM 715 O O . LEU A 1 94 ? 24.360 -4.719 -13.144 1.00 76.75 94 LEU A O 1
ATOM 719 N N . GLY A 1 95 ? 24.071 -5.180 -15.308 1.00 72.75 95 GLY A N 1
ATOM 720 C CA . GLY A 1 95 ? 25.467 -5.558 -15.540 1.00 72.75 95 GLY A CA 1
ATOM 721 C C . GLY A 1 95 ? 26.425 -4.362 -15.638 1.00 72.75 95 GLY A C 1
ATOM 722 O O . GLY A 1 95 ? 27.642 -4.543 -15.586 1.00 72.75 95 GLY A O 1
ATOM 723 N N . SER A 1 96 ? 25.907 -3.137 -15.791 1.00 85.38 96 SER A N 1
ATOM 724 C CA . SER A 1 96 ? 26.711 -1.920 -15.927 1.00 85.38 96 SER A CA 1
ATOM 725 C C . SER A 1 96 ? 26.714 -1.088 -14.641 1.00 85.38 96 SER A C 1
ATOM 727 O O . SER A 1 96 ? 25.695 -0.958 -13.967 1.00 85.38 96 SER A O 1
ATOM 729 N N . ALA A 1 97 ? 27.843 -0.438 -14.329 1.00 87.31 97 ALA A N 1
ATOM 730 C CA . ALA A 1 97 ? 27.928 0.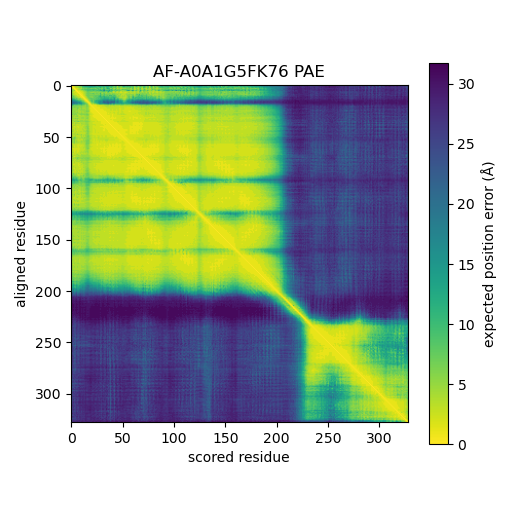463 -13.174 1.00 87.31 97 ALA A CA 1
ATOM 731 C C . ALA A 1 97 ? 26.883 1.593 -13.249 1.00 87.31 97 ALA A C 1
ATOM 733 O O . ALA A 1 97 ? 26.254 1.931 -12.253 1.00 87.31 97 ALA A O 1
ATOM 734 N N . THR A 1 98 ? 26.652 2.142 -14.446 1.00 88.31 98 THR A N 1
ATOM 735 C CA . THR A 1 98 ? 25.654 3.194 -14.668 1.00 88.31 98 THR A CA 1
ATOM 736 C C . THR A 1 98 ? 24.231 2.704 -14.404 1.00 88.31 98 THR A C 1
ATOM 738 O O . THR A 1 98 ? 23.472 3.420 -13.751 1.00 88.31 98 THR A O 1
ATOM 741 N N . GLY A 1 99 ? 23.878 1.498 -14.857 1.00 88.75 99 GLY A N 1
ATOM 742 C CA . GLY A 1 99 ? 22.564 0.910 -14.607 1.00 88.75 99 GLY A CA 1
ATOM 743 C C . GLY A 1 99 ? 22.331 0.609 -13.127 1.00 88.75 99 GLY A C 1
ATOM 744 O O . GLY A 1 99 ? 21.273 0.958 -12.606 1.00 88.75 99 GLY A O 1
ATOM 745 N N . CYS A 1 100 ? 23.337 0.093 -12.408 1.00 90.94 100 CYS A N 1
ATOM 746 C CA . CYS A 1 100 ? 23.260 -0.076 -10.951 1.00 90.94 100 CYS A CA 1
ATOM 747 C C . CYS A 1 100 ? 23.000 1.252 -10.229 1.00 90.94 100 CYS A C 1
ATOM 749 O O . CYS A 1 100 ? 22.074 1.341 -9.422 1.00 90.94 100 CYS A O 1
ATOM 751 N N . THR A 1 101 ? 23.756 2.307 -10.553 1.00 91.94 101 THR A N 1
ATOM 752 C CA . THR A 1 101 ? 23.554 3.637 -9.959 1.00 91.94 101 THR A CA 1
ATOM 753 C C . THR A 1 101 ? 22.165 4.202 -10.278 1.00 91.94 101 THR A C 1
ATOM 755 O O . THR A 1 101 ? 21.529 4.819 -9.422 1.00 91.94 101 THR A O 1
ATOM 758 N N . GLN A 1 102 ? 21.669 4.031 -11.508 1.00 90.69 102 GLN A N 1
ATOM 759 C CA . GLN A 1 102 ? 20.336 4.504 -11.895 1.00 90.69 102 GLN A CA 1
ATOM 760 C C . GLN A 1 102 ? 19.225 3.741 -11.169 1.00 90.69 102 GLN A C 1
ATOM 762 O O . GLN A 1 102 ? 18.297 4.370 -10.659 1.00 90.69 102 GLN A O 1
ATOM 767 N N . MET A 1 103 ? 19.346 2.416 -11.065 1.00 93.31 103 MET A N 1
ATOM 768 C CA . MET A 1 103 ? 18.420 1.576 -10.308 1.00 93.31 103 MET A CA 1
ATOM 769 C C . MET A 1 103 ? 18.393 1.980 -8.834 1.00 93.31 103 MET A C 1
ATOM 771 O O . MET A 1 103 ? 17.318 2.229 -8.292 1.00 93.31 103 MET A O 1
ATOM 775 N N . ALA A 1 104 ? 19.560 2.128 -8.202 1.00 94.62 104 ALA A N 1
ATOM 776 C CA . ALA A 1 104 ? 19.655 2.531 -6.803 1.00 94.62 104 ALA A CA 1
ATOM 777 C C . ALA A 1 104 ? 18.991 3.894 -6.551 1.00 94.62 104 ALA A C 1
ATOM 779 O O . ALA A 1 104 ? 18.201 4.034 -5.619 1.00 94.62 104 ALA A O 1
ATOM 780 N N . LYS A 1 105 ? 19.222 4.881 -7.428 1.00 93.69 105 LYS A N 1
ATOM 781 C CA . LYS A 1 105 ? 18.555 6.194 -7.356 1.00 93.69 105 LYS A CA 1
ATOM 782 C C . LYS A 1 105 ? 17.040 6.098 -7.539 1.00 93.69 105 LYS A C 1
ATOM 784 O O . LYS A 1 105 ? 16.303 6.795 -6.842 1.00 93.69 105 LYS A O 1
ATOM 789 N N . GLY A 1 106 ? 16.576 5.261 -8.468 1.00 93.19 106 GLY A N 1
ATOM 790 C CA . GLY A 1 106 ? 15.152 5.001 -8.687 1.00 93.19 106 GLY A CA 1
ATOM 791 C C . GLY A 1 106 ? 14.491 4.376 -7.457 1.00 93.19 106 GLY A C 1
ATOM 792 O O . GLY A 1 106 ? 13.443 4.847 -7.014 1.00 93.19 106 GLY A O 1
ATOM 793 N N . MET A 1 107 ? 15.145 3.378 -6.857 1.00 95.81 107 MET A N 1
ATOM 794 C CA . MET A 1 107 ? 14.713 2.720 -5.623 1.00 95.81 107 MET A CA 1
ATOM 795 C C . MET A 1 107 ? 14.672 3.687 -4.437 1.00 95.81 107 MET A C 1
ATOM 797 O O . MET A 1 107 ? 13.638 3.785 -3.783 1.00 95.81 107 MET A O 1
ATOM 801 N N . ASP A 1 108 ? 15.749 4.433 -4.182 1.00 95.62 108 ASP A N 1
ATOM 802 C CA . ASP A 1 108 ? 15.833 5.415 -3.090 1.00 95.62 108 ASP A CA 1
ATOM 803 C C . ASP A 1 108 ? 14.688 6.436 -3.192 1.00 95.62 108 ASP A C 1
ATOM 805 O O . ASP A 1 108 ? 13.867 6.600 -2.286 1.00 95.62 108 ASP A O 1
ATOM 809 N N . LEU A 1 109 ? 14.515 7.018 -4.381 1.00 95.06 109 LEU A N 1
ATOM 810 C CA . LEU A 1 109 ? 13.442 7.966 -4.640 1.00 95.06 109 LEU A CA 1
ATOM 811 C C . LEU A 1 109 ? 12.040 7.341 -4.491 1.00 95.06 109 LEU A C 1
ATOM 813 O O . LEU A 1 109 ? 11.121 8.002 -3.985 1.00 95.06 109 LEU A O 1
ATOM 817 N N . MET A 1 110 ? 11.861 6.092 -4.930 1.00 96.38 110 MET A N 1
ATOM 818 C CA . MET A 1 110 ? 10.626 5.343 -4.726 1.00 96.38 110 MET A CA 1
ATOM 819 C C . MET A 1 110 ? 10.343 5.188 -3.231 1.00 96.38 110 MET A C 1
ATOM 821 O O . MET A 1 110 ? 9.272 5.608 -2.789 1.00 96.38 110 MET A O 1
ATOM 825 N N . PHE A 1 111 ? 11.282 4.654 -2.445 1.00 97.69 111 PHE A N 1
ATOM 826 C CA . PHE A 1 111 ? 11.104 4.442 -1.007 1.00 97.69 111 PHE A CA 1
ATOM 827 C C . PHE A 1 111 ? 10.778 5.745 -0.286 1.00 97.69 111 PHE A C 1
ATOM 829 O O . PHE A 1 111 ? 9.782 5.798 0.433 1.00 97.69 111 PHE A O 1
ATOM 836 N N . ARG A 1 112 ? 11.477 6.842 -0.602 1.00 97.44 112 ARG A N 1
ATOM 837 C CA . ARG A 1 112 ? 11.166 8.174 -0.064 1.00 97.44 112 ARG A CA 1
ATOM 838 C C . ARG A 1 112 ? 9.711 8.561 -0.281 1.00 97.44 112 ARG A C 1
ATOM 840 O O . ARG A 1 112 ? 9.044 9.114 0.598 1.00 97.44 112 ARG A O 1
ATOM 847 N N . LYS A 1 113 ? 9.202 8.335 -1.496 1.00 96.62 113 LYS A N 1
ATOM 848 C CA . LYS A 1 113 ? 7.816 8.659 -1.843 1.00 96.62 113 LYS A CA 1
ATOM 849 C C . LYS A 1 113 ? 6.818 7.695 -1.211 1.00 96.62 113 LYS A C 1
ATOM 851 O O . LYS A 1 113 ? 5.712 8.144 -0.896 1.00 96.62 113 LYS A O 1
ATOM 856 N N . ILE A 1 114 ? 7.171 6.419 -1.046 1.00 97.44 114 ILE A N 1
ATOM 857 C CA . ILE A 1 114 ? 6.370 5.430 -0.315 1.00 97.44 114 ILE A CA 1
ATOM 858 C C . ILE A 1 114 ? 6.228 5.899 1.131 1.00 97.44 114 ILE A C 1
ATOM 860 O O . ILE A 1 114 ? 5.105 6.191 1.541 1.00 97.44 114 ILE A O 1
ATOM 864 N N . THR A 1 115 ? 7.337 6.108 1.844 1.00 97.06 115 THR A N 1
ATOM 865 C CA . THR A 1 115 ? 7.353 6.574 3.237 1.00 97.06 115 THR A CA 1
ATOM 866 C C . THR A 1 115 ? 6.529 7.848 3.392 1.00 97.06 115 THR A C 1
ATOM 868 O O . THR A 1 115 ? 5.528 7.855 4.101 1.00 97.06 115 THR A O 1
ATOM 871 N N . LYS A 1 116 ? 6.803 8.898 2.603 1.00 96.69 116 LYS A N 1
ATOM 872 C CA . LYS A 1 116 ? 6.027 10.156 2.656 1.00 96.69 116 LYS A CA 1
ATOM 873 C C . LYS A 1 116 ? 4.536 9.989 2.374 1.00 96.69 116 LYS A C 1
ATOM 875 O O . LYS A 1 116 ? 3.729 10.801 2.832 1.00 96.69 116 LYS A O 1
ATOM 880 N N . ARG A 1 117 ? 4.134 9.033 1.535 1.00 95.12 117 ARG A N 1
ATOM 881 C CA . ARG A 1 117 ? 2.715 8.765 1.257 1.00 95.12 117 ARG A CA 1
ATOM 882 C C . ARG A 1 117 ? 2.074 8.047 2.440 1.00 95.12 117 ARG A C 1
ATOM 884 O O . ARG A 1 117 ? 1.002 8.467 2.872 1.00 95.12 117 ARG A O 1
ATOM 891 N N . LEU A 1 118 ? 2.745 7.028 2.967 1.00 95.12 118 LEU A N 1
ATOM 892 C CA . LEU A 1 118 ? 2.298 6.258 4.119 1.00 95.12 118 LEU A CA 1
ATOM 893 C C . LEU A 1 118 ? 2.186 7.138 5.368 1.00 95.12 118 LEU A C 1
ATOM 895 O O . LEU A 1 118 ? 1.105 7.219 5.943 1.00 95.12 118 LEU A O 1
ATOM 899 N N . SER A 1 119 ? 3.221 7.910 5.711 1.00 94.25 119 SER A N 1
ATOM 900 C CA . SER A 1 119 ? 3.196 8.804 6.876 1.00 94.25 119 SER A CA 1
ATOM 901 C C . SER A 1 119 ? 2.116 9.885 6.768 1.00 94.25 119 SER A C 1
ATOM 903 O O . SER A 1 119 ? 1.498 10.236 7.767 1.00 94.25 119 SER A O 1
ATOM 905 N N . ARG A 1 120 ? 1.835 10.408 5.561 1.00 93.38 120 ARG A N 1
ATOM 906 C CA . ARG A 1 120 ? 0.728 11.364 5.360 1.00 93.38 120 ARG A CA 1
ATOM 907 C C . ARG A 1 120 ? -0.634 10.725 5.603 1.00 93.38 120 ARG A C 1
ATOM 909 O O . ARG A 1 120 ? -1.485 11.360 6.213 1.00 93.38 120 ARG A O 1
ATOM 916 N N . LYS A 1 121 ? -0.837 9.498 5.116 1.00 92.00 121 LYS A N 1
ATOM 917 C CA . LYS A 1 121 ? -2.100 8.766 5.273 1.00 92.00 121 LYS A CA 1
ATOM 918 C C . LYS A 1 121 ? -2.305 8.282 6.713 1.00 92.00 121 LYS A C 1
ATOM 920 O O . LYS A 1 121 ? -3.435 8.241 7.175 1.00 92.00 121 LYS A O 1
ATOM 925 N N . ALA A 1 122 ? -1.218 7.979 7.419 1.00 90.94 122 ALA A N 1
ATOM 926 C CA . ALA A 1 122 ? -1.224 7.550 8.814 1.00 90.94 122 ALA A CA 1
ATOM 927 C C . ALA A 1 122 ? -1.260 8.710 9.825 1.00 90.94 122 ALA A C 1
ATOM 929 O O . ALA A 1 122 ? -1.185 8.465 11.023 1.00 90.94 122 ALA A O 1
ATOM 930 N N . LYS A 1 123 ? -1.322 9.976 9.395 1.00 89.12 123 LYS A N 1
ATOM 931 C CA . LYS A 1 123 ? -1.245 11.112 10.321 1.00 89.12 123 LYS A CA 1
ATOM 932 C C . LYS A 1 123 ? -2.556 11.267 11.105 1.00 89.12 123 LYS A C 1
ATOM 934 O O . LYS A 1 123 ? -3.553 11.707 10.541 1.00 89.12 123 LYS A O 1
ATOM 939 N N . GLY A 1 124 ? -2.538 10.932 12.396 1.00 81.19 124 GLY A N 1
ATOM 940 C CA . GLY A 1 124 ? -3.645 11.160 13.332 1.00 81.19 124 GLY A CA 1
ATOM 941 C C . GLY A 1 124 ? -3.711 12.593 13.883 1.00 81.19 124 GLY A C 1
ATOM 942 O O . GLY A 1 124 ? -2.817 13.412 13.647 1.00 81.19 124 GLY A O 1
ATOM 943 N N . GLU A 1 125 ? -4.756 12.888 14.666 1.00 69.75 125 GLU A N 1
ATOM 944 C CA . GLU A 1 125 ? -5.076 14.232 15.193 1.00 69.75 125 GLU A CA 1
ATOM 945 C C . GLU A 1 125 ? -3.962 14.872 16.039 1.00 69.75 125 GLU A C 1
ATOM 947 O O . GLU A 1 125 ? -3.865 16.095 16.119 1.00 69.75 125 GLU A O 1
ATOM 952 N N . LYS A 1 126 ? -3.083 14.064 16.643 1.00 74.44 126 LYS A N 1
ATOM 953 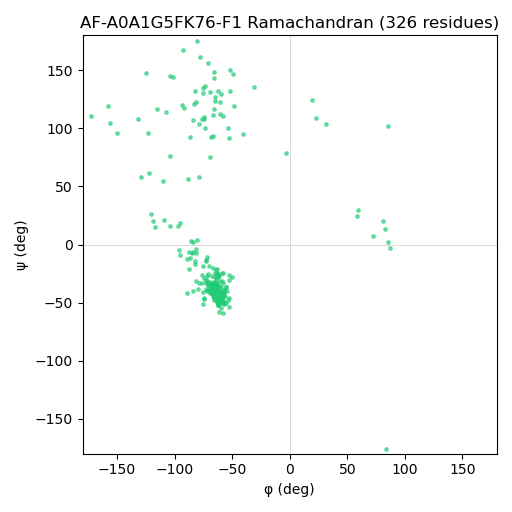C CA . LYS A 1 126 ? -1.970 14.529 17.494 1.00 74.44 126 LYS A CA 1
ATOM 954 C C . LYS A 1 126 ? -0.593 14.136 16.962 1.00 74.44 126 LYS A C 1
ATOM 956 O O . LYS A 1 126 ? 0.374 14.098 17.714 1.00 74.44 126 LYS A O 1
ATOM 961 N N . GLY A 1 127 ? -0.499 13.813 15.671 1.00 73.69 127 GLY A N 1
ATOM 962 C CA . GLY A 1 127 ? 0.733 13.281 15.082 1.00 73.69 127 GLY A CA 1
ATOM 963 C C . GLY A 1 127 ? 1.047 11.842 15.502 1.00 73.69 127 GLY A C 1
ATOM 964 O O . GLY A 1 127 ? 2.111 11.344 15.151 1.00 73.69 127 GLY A O 1
ATOM 965 N N . SER A 1 128 ? 0.129 11.174 16.209 1.00 79.81 128 SER A N 1
ATOM 966 C CA . SER A 1 128 ? 0.178 9.728 16.396 1.00 79.81 128 SER A CA 1
ATOM 967 C C . SER A 1 128 ? -0.034 9.017 15.062 1.00 79.81 128 SER A C 1
ATOM 969 O O . SER A 1 128 ? -0.743 9.509 14.175 1.00 79.81 128 SER A O 1
ATOM 971 N N . LEU A 1 129 ? 0.602 7.857 14.924 1.00 84.81 129 LEU A N 1
ATOM 972 C CA . LEU A 1 129 ? 0.438 6.983 13.776 1.00 84.81 129 LEU A CA 1
ATOM 973 C C . LEU A 1 129 ? -0.931 6.298 13.895 1.00 84.81 129 LEU A C 1
ATOM 975 O O . LEU A 1 129 ? -1.145 5.475 14.774 1.00 84.81 129 LEU A O 1
ATOM 979 N N . ASN A 1 130 ? -1.872 6.671 13.031 1.00 87.62 130 ASN A N 1
ATOM 980 C CA . ASN A 1 130 ? -3.169 6.018 12.897 1.00 87.62 130 ASN A CA 1
ATOM 981 C C . ASN A 1 130 ? -3.027 4.848 11.917 1.00 87.62 130 ASN A C 1
ATOM 983 O O . ASN A 1 130 ? -3.136 5.024 10.698 1.00 87.62 130 ASN A O 1
ATOM 987 N N . ALA A 1 131 ? -2.748 3.660 12.449 1.00 84.81 131 ALA A N 1
ATOM 988 C CA . ALA A 1 131 ? -2.505 2.478 11.634 1.00 84.81 131 ALA A CA 1
ATOM 989 C C . ALA A 1 131 ? -3.772 2.019 10.886 1.00 84.81 131 ALA A C 1
ATOM 991 O O . ALA A 1 131 ? -3.698 1.616 9.720 1.00 84.81 131 ALA A O 1
ATOM 992 N N . ARG A 1 132 ? -4.956 2.194 11.493 1.00 84.00 132 ARG A N 1
ATOM 993 C CA . ARG A 1 132 ? -6.259 1.865 10.882 1.00 84.00 132 ARG A CA 1
ATOM 994 C C . ARG A 1 132 ? -6.521 2.628 9.588 1.00 84.00 132 ARG A C 1
ATOM 996 O O . ARG A 1 132 ? -7.042 2.049 8.635 1.00 84.00 132 ARG A O 1
ATOM 1003 N N . ALA A 1 133 ? -6.101 3.892 9.504 1.00 89.75 133 ALA A N 1
ATOM 1004 C CA . ALA A 1 133 ? -6.269 4.711 8.300 1.00 89.75 133 ALA A CA 1
ATOM 1005 C C . ALA A 1 133 ? -5.590 4.101 7.059 1.00 89.75 133 ALA A C 1
ATOM 1007 O O . ALA A 1 133 ? -5.987 4.366 5.921 1.00 89.75 133 ALA A O 1
ATOM 1008 N N . LEU A 1 134 ? -4.571 3.259 7.250 1.00 90.69 134 LEU A N 1
ATOM 1009 C CA . LEU A 1 134 ? -3.870 2.583 6.163 1.00 90.69 134 LEU A CA 1
ATOM 1010 C C . LEU A 1 134 ? -4.598 1.329 5.671 1.00 90.69 134 LEU A C 1
ATOM 1012 O O . LEU A 1 134 ? -4.306 0.880 4.562 1.00 90.69 134 LEU A O 1
ATOM 1016 N N . GLY A 1 135 ? -5.542 0.782 6.441 1.00 91.00 135 GLY A N 1
ATOM 1017 C CA . GLY A 1 135 ? -6.231 -0.466 6.113 1.00 91.00 135 GLY A CA 1
ATOM 1018 C C . GLY A 1 135 ? -5.284 -1.663 5.969 1.00 91.00 135 GLY A C 1
ATOM 1019 O O . GLY A 1 135 ? -5.568 -2.541 5.149 1.00 91.00 135 GLY A O 1
ATOM 1020 N N . LEU A 1 136 ? -4.161 -1.634 6.697 1.00 92.50 136 LEU A N 1
ATOM 1021 C CA . LEU A 1 136 ? -3.163 -2.700 6.806 1.00 92.50 136 LEU A CA 1
ATOM 1022 C C . LEU A 1 136 ? -3.362 -3.457 8.120 1.00 92.50 136 LEU A C 1
ATOM 1024 O O . LEU A 1 136 ? -3.701 -2.853 9.136 1.00 92.50 136 LEU A O 1
ATOM 1028 N N . THR A 1 137 ? -3.127 -4.764 8.091 1.00 92.88 137 THR A N 1
ATOM 1029 C CA . THR A 1 137 ? -3.108 -5.623 9.280 1.00 92.88 137 THR A CA 1
ATOM 1030 C C . THR A 1 137 ? -1.694 -5.750 9.856 1.00 92.88 137 THR A C 1
ATOM 1032 O O . THR A 1 137 ? -0.709 -5.389 9.206 1.00 92.88 137 THR A O 1
ATOM 1035 N N . CYS A 1 138 ? -1.577 -6.293 11.074 1.00 92.75 138 CYS A N 1
ATOM 1036 C CA . CYS A 1 138 ? -0.280 -6.625 11.673 1.00 92.75 138 CYS A CA 1
ATOM 1037 C C . CYS A 1 138 ? 0.522 -7.591 10.782 1.00 92.75 138 CYS A C 1
ATOM 1039 O O . CYS A 1 138 ? 1.720 -7.401 10.577 1.00 92.75 138 CYS A O 1
ATOM 1041 N N . GLU A 1 139 ? -0.158 -8.579 10.189 1.00 92.88 139 GLU A N 1
ATOM 1042 C CA . GLU A 1 139 ? 0.450 -9.541 9.267 1.00 92.88 139 GLU A CA 1
ATOM 1043 C C . GLU A 1 139 ? 0.975 -8.859 7.996 1.00 92.88 139 GLU A C 1
ATOM 1045 O O . GLU A 1 139 ? 2.084 -9.157 7.554 1.00 92.88 139 GLU A O 1
ATOM 1050 N N . ASP A 1 140 ? 0.231 -7.898 7.435 1.00 93.12 140 ASP A N 1
ATOM 1051 C CA . ASP A 1 140 ? 0.683 -7.144 6.259 1.00 93.12 140 ASP A CA 1
ATOM 1052 C C . ASP A 1 140 ? 1.957 -6.345 6.557 1.00 93.12 140 ASP A C 1
ATOM 1054 O O . ASP A 1 140 ? 2.886 -6.335 5.745 1.00 93.12 140 ASP A O 1
ATOM 1058 N N . ALA A 1 141 ? 2.012 -5.686 7.720 1.00 94.06 141 ALA A N 1
ATOM 1059 C CA . ALA A 1 141 ? 3.176 -4.916 8.150 1.00 94.06 141 ALA A CA 1
ATOM 1060 C C . ALA A 1 141 ? 4.400 -5.818 8.375 1.00 94.06 141 ALA A C 1
ATOM 1062 O O . ALA A 1 141 ? 5.490 -5.492 7.902 1.00 94.06 141 ALA A O 1
ATOM 1063 N N . LEU A 1 142 ? 4.221 -6.970 9.033 1.00 94.06 142 LEU A N 1
ATOM 1064 C CA . LEU A 1 142 ? 5.290 -7.950 9.233 1.00 94.06 142 LEU A CA 1
ATOM 1065 C C . LEU A 1 142 ? 5.809 -8.484 7.893 1.00 94.06 142 LEU A C 1
ATOM 1067 O O . LEU A 1 142 ? 7.011 -8.445 7.632 1.00 94.06 142 LEU A O 1
ATOM 1071 N N . ARG A 1 143 ? 4.903 -8.888 6.998 1.00 95.69 143 ARG A N 1
ATOM 1072 C CA . ARG A 1 143 ? 5.267 -9.402 5.675 1.00 95.69 143 ARG A CA 1
ATOM 1073 C C . ARG A 1 143 ? 5.998 -8.347 4.843 1.00 95.69 143 ARG A C 1
ATOM 1075 O O . ARG A 1 143 ? 6.976 -8.667 4.173 1.00 95.69 143 ARG A O 1
ATOM 1082 N N . ALA A 1 144 ? 5.572 -7.084 4.893 1.00 96.25 144 ALA A N 1
ATOM 1083 C CA . ALA A 1 144 ? 6.271 -5.990 4.219 1.00 96.25 144 ALA A CA 1
ATOM 1084 C C . ALA A 1 144 ? 7.701 -5.796 4.758 1.00 96.25 144 ALA A C 1
ATOM 1086 O O . ALA A 1 144 ? 8.617 -5.567 3.967 1.00 96.25 144 ALA A O 1
ATOM 1087 N N . ARG A 1 145 ? 7.914 -5.936 6.076 1.00 96.19 145 ARG A N 1
ATOM 1088 C CA . ARG A 1 145 ? 9.255 -5.888 6.686 1.00 96.19 145 ARG A CA 1
ATOM 1089 C C . ARG A 1 145 ? 10.140 -7.031 6.201 1.00 96.19 145 ARG A C 1
ATOM 1091 O O . ARG A 1 145 ? 11.252 -6.770 5.758 1.00 96.19 145 ARG A O 1
ATOM 1098 N N . GLU A 1 146 ? 9.638 -8.263 6.210 1.00 95.25 146 GLU A N 1
ATOM 1099 C CA . GLU A 1 146 ? 10.381 -9.431 5.715 1.00 95.25 146 GLU A CA 1
ATOM 1100 C C . GLU A 1 146 ? 10.790 -9.262 4.242 1.00 95.25 146 GLU A C 1
ATOM 1102 O O . GLU A 1 146 ? 11.935 -9.531 3.874 1.00 95.25 146 GLU A O 1
ATOM 1107 N N . GLN A 1 147 ? 9.885 -8.752 3.395 1.00 95.88 147 GLN A N 1
ATOM 1108 C CA . GLN A 1 147 ? 10.206 -8.464 1.991 1.00 95.88 147 GLN A CA 1
ATOM 1109 C C . GLN A 1 147 ? 11.263 -7.360 1.851 1.00 95.88 147 GLN A C 1
ATOM 1111 O O . GLN A 1 147 ? 12.118 -7.448 0.972 1.00 95.88 147 GLN A O 1
ATOM 1116 N N . LEU A 1 148 ? 11.241 -6.336 2.709 1.00 96.31 148 LEU A N 1
ATOM 1117 C CA . LEU A 1 148 ? 12.265 -5.286 2.722 1.00 96.31 148 LEU A CA 1
ATOM 1118 C C . LEU A 1 148 ? 13.634 -5.800 3.155 1.00 96.31 148 LEU A C 1
ATOM 1120 O O . LEU A 1 148 ? 14.632 -5.387 2.575 1.00 96.31 148 LEU A O 1
ATOM 1124 N N . GLU A 1 149 ? 13.698 -6.705 4.128 1.00 95.62 149 GLU A N 1
ATOM 1125 C CA . GLU A 1 149 ? 14.961 -7.316 4.554 1.00 95.62 149 GLU A CA 1
ATOM 1126 C C . GLU A 1 149 ? 15.556 -8.209 3.464 1.00 95.62 149 GLU A C 1
ATOM 1128 O O . GLU A 1 149 ? 16.753 -8.125 3.173 1.00 95.62 149 GLU A O 1
ATOM 1133 N N . ALA A 1 150 ? 14.716 -9.012 2.804 1.00 94.88 150 ALA A N 1
ATOM 1134 C CA . ALA A 1 150 ? 15.129 -9.796 1.645 1.00 94.88 150 ALA A CA 1
ATOM 1135 C C . ALA A 1 150 ? 15.634 -8.889 0.509 1.00 94.88 150 ALA A C 1
ATOM 1137 O O . ALA A 1 150 ? 16.698 -9.137 -0.065 1.00 94.88 150 ALA A O 1
ATOM 1138 N N . LEU A 1 151 ? 14.908 -7.802 0.227 1.00 95.88 151 LEU A N 1
ATOM 1139 C CA . LEU A 1 151 ? 15.287 -6.816 -0.778 1.00 95.88 151 LEU A CA 1
ATOM 1140 C C . LEU A 1 151 ? 16.591 -6.092 -0.423 1.00 95.88 151 LEU A C 1
ATOM 1142 O O . LEU A 1 151 ? 17.408 -5.864 -1.309 1.00 95.88 151 LEU A O 1
ATOM 1146 N N . GLU A 1 152 ? 16.817 -5.755 0.847 1.00 95.81 152 GLU A N 1
ATOM 1147 C CA . GLU A 1 152 ? 18.060 -5.133 1.311 1.00 95.81 152 GLU A CA 1
ATOM 1148 C C . GLU A 1 152 ? 19.259 -6.059 1.087 1.00 95.81 152 GLU A C 1
ATOM 1150 O O . GLU A 1 152 ? 20.290 -5.627 0.564 1.00 95.81 152 GLU A O 1
ATOM 1155 N N . SER A 1 153 ? 19.125 -7.336 1.458 1.00 95.56 153 SER A N 1
ATOM 1156 C CA . SER A 1 153 ? 20.176 -8.334 1.240 1.00 95.56 153 SER A CA 1
ATOM 1157 C C . SER A 1 153 ? 20.521 -8.448 -0.243 1.00 95.56 153 SER A C 1
ATOM 1159 O O . SER A 1 153 ? 21.696 -8.442 -0.613 1.00 95.56 153 SER A O 1
ATOM 1161 N N . LEU A 1 154 ? 19.497 -8.495 -1.094 1.00 95.69 154 LEU A N 1
ATOM 1162 C CA . LEU A 1 154 ? 19.658 -8.611 -2.535 1.00 95.69 154 LEU A CA 1
ATOM 1163 C C . LEU A 1 154 ? 20.242 -7.341 -3.166 1.00 95.69 154 LEU A C 1
ATOM 1165 O O . LEU A 1 154 ? 21.113 -7.420 -4.027 1.00 95.69 154 LEU A O 1
ATOM 1169 N N . ALA A 1 155 ? 19.827 -6.163 -2.704 1.00 94.88 155 ALA A N 1
ATOM 1170 C CA . ALA A 1 155 ? 20.394 -4.894 -3.142 1.00 94.88 155 ALA A CA 1
ATOM 1171 C C . ALA A 1 155 ? 21.867 -4.763 -2.765 1.00 94.88 155 ALA A C 1
ATOM 1173 O O . ALA A 1 155 ? 22.658 -4.289 -3.572 1.00 94.88 155 ALA A O 1
ATOM 1174 N N . ARG A 1 156 ? 22.269 -5.245 -1.587 1.00 94.81 156 ARG A N 1
ATOM 1175 C CA . ARG A 1 156 ? 23.681 -5.254 -1.187 1.00 94.81 156 ARG A CA 1
ATOM 1176 C C . ARG A 1 156 ? 24.543 -6.125 -2.102 1.00 94.81 156 ARG A C 1
ATOM 1178 O O . ARG A 1 156 ? 25.703 -5.793 -2.332 1.00 94.81 156 ARG A O 1
ATOM 1185 N N . GLU A 1 157 ? 23.985 -7.223 -2.604 1.00 94.19 157 GLU A N 1
ATOM 1186 C CA . GLU A 1 157 ? 24.653 -8.116 -3.552 1.00 94.19 157 GLU A CA 1
ATOM 1187 C C . GLU A 1 157 ? 24.701 -7.521 -4.968 1.00 94.19 157 GLU A C 1
ATOM 1189 O O . GLU A 1 157 ? 25.766 -7.464 -5.581 1.00 94.19 157 GLU A O 1
ATOM 1194 N N . LYS A 1 158 ? 23.553 -7.071 -5.486 1.00 93.44 158 LYS A N 1
ATOM 1195 C CA . LYS A 1 158 ? 23.385 -6.678 -6.894 1.00 93.44 158 LYS A CA 1
ATOM 1196 C C . LYS A 1 158 ? 23.744 -5.212 -7.175 1.00 93.44 158 LYS A C 1
ATOM 1198 O O . LYS A 1 158 ? 24.050 -4.875 -8.313 1.00 93.44 158 LYS A O 1
ATOM 1203 N N . LEU A 1 159 ? 23.740 -4.343 -6.162 1.00 93.44 159 LEU A N 1
ATOM 1204 C CA . LEU A 1 159 ? 24.026 -2.903 -6.267 1.00 93.44 159 LEU A CA 1
ATOM 1205 C C . LEU A 1 159 ? 25.201 -2.503 -5.347 1.00 93.44 159 LEU A C 1
ATOM 1207 O O . LEU A 1 159 ? 25.030 -1.709 -4.415 1.00 93.44 159 LEU A O 1
ATOM 1211 N N . PRO A 1 160 ? 26.410 -3.057 -5.553 1.00 89.62 160 PRO A N 1
ATOM 1212 C CA . PRO A 1 160 ? 27.522 -2.847 -4.635 1.00 89.62 160 PRO A CA 1
ATOM 1213 C C . PRO A 1 160 ? 27.964 -1.377 -4.602 1.00 89.62 160 PRO A C 1
ATOM 1215 O O . PRO A 1 160 ? 28.304 -0.789 -5.626 1.00 89.62 160 PRO A O 1
ATOM 1218 N N . GLY A 1 161 ? 28.023 -0.801 -3.397 1.00 89.06 161 GLY A N 1
ATOM 1219 C CA . GLY A 1 161 ? 28.539 0.552 -3.158 1.00 89.06 161 GLY A CA 1
ATOM 1220 C C . GLY A 1 161 ? 27.519 1.686 -3.295 1.00 89.06 161 GLY A C 1
ATOM 1221 O O . GLY A 1 161 ? 27.866 2.829 -3.007 1.00 89.06 161 GLY A O 1
ATOM 1222 N N . GLU A 1 162 ? 26.273 1.390 -3.668 1.00 90.69 162 GLU A N 1
ATOM 1223 C CA . GLU A 1 162 ? 25.206 2.388 -3.753 1.00 90.69 162 GLU A CA 1
ATOM 1224 C C . GLU A 1 162 ? 24.399 2.434 -2.440 1.00 90.69 162 GLU A C 1
ATOM 1226 O O . GLU A 1 162 ? 23.823 1.421 -2.031 1.00 90.69 162 GLU A O 1
ATOM 1231 N N . PRO A 1 163 ? 24.341 3.580 -1.735 1.00 89.62 163 PRO A N 1
ATOM 1232 C CA . PRO A 1 163 ? 23.557 3.693 -0.513 1.00 89.62 163 PRO A CA 1
ATOM 1233 C C . PRO A 1 163 ? 22.056 3.784 -0.827 1.00 89.62 163 PRO A C 1
ATOM 1235 O O . PRO A 1 163 ? 21.627 4.628 -1.607 1.00 89.62 163 PRO A O 1
ATOM 1238 N N . LEU A 1 164 ? 21.251 2.961 -0.152 1.00 92.25 164 LEU A N 1
ATOM 1239 C CA . LEU A 1 164 ? 19.786 3.041 -0.157 1.00 92.25 164 LEU A CA 1
ATOM 1240 C C . LEU A 1 164 ? 19.312 3.654 1.168 1.00 92.25 164 LEU A C 1
ATOM 1242 O O . LEU A 1 164 ? 18.883 2.945 2.077 1.00 92.25 164 LEU A O 1
ATOM 1246 N N . GLY A 1 165 ? 19.462 4.971 1.311 1.00 91.62 165 GLY A N 1
ATOM 1247 C CA . GLY A 1 165 ? 19.160 5.673 2.562 1.00 91.62 165 GLY A CA 1
ATOM 1248 C C . GLY A 1 165 ? 17.671 5.642 2.902 1.00 91.62 165 GLY A C 1
ATOM 1249 O O . GLY A 1 165 ? 17.296 5.317 4.028 1.00 91.62 165 GLY A O 1
ATOM 1250 N N . ASP A 1 166 ? 16.818 5.892 1.908 1.00 96.12 166 ASP A N 1
ATOM 1251 C CA . ASP A 1 166 ? 15.364 5.926 2.097 1.00 96.12 166 ASP A CA 1
ATOM 1252 C C . ASP A 1 166 ? 14.762 4.529 2.371 1.00 96.12 166 ASP A C 1
ATOM 1254 O O . ASP A 1 166 ? 13.659 4.420 2.909 1.00 96.12 166 ASP A O 1
ATOM 1258 N N . LEU A 1 167 ? 15.490 3.449 2.051 1.00 95.25 167 LEU A N 1
ATOM 1259 C CA . LEU A 1 167 ? 15.113 2.078 2.421 1.00 95.25 167 LEU A CA 1
ATOM 1260 C C . LEU A 1 167 ? 15.118 1.900 3.946 1.00 95.25 167 LEU A C 1
ATOM 1262 O O . LEU A 1 167 ? 14.189 1.314 4.498 1.00 95.25 167 LEU A O 1
ATOM 1266 N N . GLN A 1 168 ? 16.143 2.426 4.623 1.00 95.00 168 GLN A N 1
ATOM 1267 C CA . GLN A 1 168 ? 16.249 2.349 6.083 1.00 95.00 168 GLN A CA 1
ATOM 1268 C C . GLN A 1 168 ? 15.151 3.175 6.757 1.00 95.00 168 GLN A C 1
ATOM 1270 O O . GLN A 1 168 ? 14.537 2.708 7.711 1.00 95.00 168 GLN A O 1
ATOM 1275 N N . GLU A 1 169 ? 14.831 4.354 6.212 1.00 96.06 169 GLU A N 1
ATOM 1276 C CA . GLU A 1 169 ? 13.707 5.166 6.698 1.00 96.06 169 GLU A CA 1
ATOM 1277 C C . GLU A 1 169 ? 12.376 4.407 6.580 1.00 96.06 169 GLU A C 1
ATOM 1279 O O . GLU A 1 169 ? 11.592 4.370 7.529 1.00 96.06 169 GLU A O 1
ATOM 1284 N N . LEU A 1 170 ? 12.130 3.746 5.441 1.00 96.94 170 LEU A N 1
ATOM 1285 C CA . LEU A 1 170 ? 10.935 2.923 5.254 1.00 96.94 170 LEU A CA 1
ATOM 1286 C C . LEU A 1 170 ? 10.897 1.727 6.220 1.00 96.94 170 LEU A C 1
ATOM 1288 O O . LEU A 1 170 ? 9.827 1.399 6.734 1.00 96.94 170 LEU A O 1
ATOM 1292 N N . LYS A 1 171 ? 12.046 1.093 6.489 1.00 96.50 171 LYS A N 1
ATOM 1293 C CA . LYS A 1 171 ? 12.155 -0.017 7.445 1.00 96.50 171 LYS A CA 1
ATOM 1294 C C . LYS A 1 171 ? 11.777 0.427 8.857 1.00 96.50 171 LYS A C 1
ATOM 1296 O O . LYS A 1 171 ? 10.896 -0.185 9.455 1.00 96.50 171 LYS A O 1
ATOM 1301 N N . THR A 1 172 ? 12.376 1.512 9.349 1.00 96.00 172 THR A N 1
ATOM 1302 C CA . THR A 1 172 ? 12.041 2.084 10.662 1.00 96.00 172 THR A CA 1
ATOM 1303 C C . THR A 1 172 ? 10.566 2.467 10.735 1.00 96.00 172 THR A C 1
ATOM 1305 O O . THR A 1 172 ? 9.887 2.141 11.703 1.00 96.00 172 THR A O 1
ATOM 1308 N N . TRP A 1 173 ? 10.025 3.080 9.679 1.00 95.81 173 TRP A N 1
ATOM 1309 C CA . TRP A 1 173 ? 8.610 3.442 9.646 1.00 95.81 173 TRP A CA 1
ATOM 1310 C C . TRP A 1 173 ? 7.681 2.213 9.718 1.00 95.81 173 TRP A C 1
ATOM 1312 O O . TRP A 1 173 ? 6.653 2.249 10.394 1.00 95.81 173 TRP A O 1
ATOM 1322 N N . LEU A 1 174 ? 8.029 1.101 9.060 1.00 95.94 174 LEU A N 1
ATOM 1323 C CA . LEU A 1 174 ? 7.256 -0.145 9.143 1.00 95.94 174 LEU A CA 1
ATOM 1324 C C . LEU A 1 174 ? 7.404 -0.862 10.488 1.00 95.94 174 LEU A C 1
ATOM 1326 O O . LEU A 1 174 ? 6.469 -1.532 10.920 1.00 95.94 174 LEU A O 1
ATOM 1330 N N . GLU A 1 175 ? 8.551 -0.728 11.150 1.00 95.38 175 GLU A N 1
ATOM 1331 C CA . GLU A 1 175 ? 8.759 -1.195 12.524 1.00 95.38 175 GLU A CA 1
ATOM 1332 C C . GLU A 1 175 ? 7.843 -0.463 13.503 1.00 95.38 175 GLU A C 1
ATOM 1334 O O . GLU A 1 175 ? 7.137 -1.102 14.284 1.00 95.38 175 GLU A O 1
ATOM 1339 N N . GLU A 1 176 ? 7.786 0.865 13.401 1.00 94.62 176 GLU A N 1
ATOM 1340 C CA . GLU A 1 176 ? 6.869 1.697 14.181 1.00 94.62 176 GLU A CA 1
ATOM 1341 C C . GLU A 1 176 ? 5.403 1.350 13.888 1.00 94.62 176 GLU A C 1
ATOM 1343 O O . GLU A 1 176 ? 4.608 1.203 14.817 1.00 94.62 176 GLU A O 1
ATOM 1348 N N . LEU A 1 177 ? 5.045 1.164 12.609 1.00 94.25 177 LEU A N 1
ATOM 1349 C CA . LEU A 1 177 ? 3.701 0.740 12.210 1.00 94.25 177 LEU A CA 1
ATOM 1350 C C . LEU A 1 177 ? 3.332 -0.618 12.820 1.00 94.25 177 LEU A C 1
ATOM 1352 O O . LEU A 1 177 ? 2.231 -0.768 13.346 1.00 94.25 177 LEU A O 1
ATOM 1356 N N . HIS A 1 178 ? 4.225 -1.605 12.728 1.00 94.19 178 HIS A N 1
ATOM 1357 C CA . HIS A 1 178 ? 3.992 -2.942 13.267 1.00 94.19 178 HIS A CA 1
ATOM 1358 C C . HIS A 1 178 ? 3.756 -2.886 14.776 1.00 94.19 178 HIS A C 1
ATOM 1360 O O . HIS A 1 178 ? 2.760 -3.415 15.258 1.00 94.19 178 HIS A O 1
ATOM 1366 N N . HIS A 1 179 ? 4.611 -2.168 15.508 1.00 93.19 179 HIS A N 1
ATOM 1367 C CA . HIS A 1 179 ? 4.466 -2.023 16.952 1.00 93.19 179 HIS A CA 1
ATOM 1368 C C . HIS A 1 179 ? 3.162 -1.309 17.348 1.00 93.19 179 HIS A C 1
ATOM 1370 O O . HIS A 1 179 ? 2.504 -1.704 18.314 1.00 93.19 179 HIS A O 1
ATOM 1376 N N . ALA A 1 180 ? 2.755 -0.286 16.589 1.00 92.06 180 ALA A N 1
ATOM 1377 C CA . ALA A 1 180 ? 1.475 0.387 16.794 1.00 92.06 180 ALA A CA 1
ATOM 1378 C C . ALA A 1 180 ? 0.291 -0.574 16.586 1.00 92.06 180 ALA A C 1
ATOM 1380 O O . ALA A 1 180 ? -0.608 -0.625 17.422 1.00 92.06 180 ALA A O 1
ATOM 1381 N N . LEU A 1 181 ? 0.322 -1.386 15.522 1.00 92.31 181 LEU A N 1
ATOM 1382 C CA . LEU A 1 181 ? -0.708 -2.391 15.234 1.00 92.31 181 LEU A CA 1
ATOM 1383 C C . LEU A 1 181 ? -0.775 -3.494 16.298 1.00 92.31 181 LEU A C 1
ATOM 1385 O O . LEU A 1 181 ? -1.871 -3.881 16.695 1.00 92.31 181 LEU A O 1
ATOM 1389 N N . GLU A 1 182 ? 0.370 -3.985 16.778 1.00 92.81 182 GLU A N 1
ATOM 1390 C CA . GLU A 1 182 ? 0.431 -4.967 17.870 1.00 92.81 182 GLU A CA 1
ATOM 1391 C C . GLU A 1 182 ? -0.157 -4.404 19.166 1.00 92.81 182 GLU A C 1
ATOM 1393 O O . GLU A 1 182 ? -0.933 -5.078 19.843 1.00 92.81 182 GLU A O 1
ATOM 1398 N N . THR A 1 183 ? 0.182 -3.156 19.493 1.00 91.19 183 THR A N 1
ATOM 1399 C CA . THR A 1 183 ? -0.328 -2.481 20.692 1.00 91.19 183 THR A CA 1
ATOM 1400 C C . THR A 1 183 ? -1.842 -2.297 20.604 1.00 91.19 183 THR A C 1
ATOM 1402 O O . THR A 1 183 ? -2.558 -2.647 21.540 1.00 91.19 183 THR A O 1
ATOM 1405 N N . GLU A 1 184 ? -2.352 -1.826 19.461 1.00 88.81 184 GLU A N 1
ATOM 1406 C CA . GLU A 1 184 ? -3.794 -1.699 19.226 1.00 88.81 184 GLU A CA 1
ATOM 1407 C C . GLU A 1 184 ? -4.521 -3.051 19.320 1.00 88.81 184 GLU A C 1
ATOM 1409 O O . GLU A 1 184 ? -5.606 -3.126 19.902 1.00 88.81 184 GLU A O 1
ATOM 1414 N N . ALA A 1 185 ? -3.937 -4.123 18.773 1.00 88.75 185 ALA A N 1
ATOM 1415 C CA . ALA A 1 185 ? -4.511 -5.464 18.838 1.00 88.75 185 ALA A CA 1
ATOM 1416 C C . ALA A 1 185 ? -4.572 -5.994 20.280 1.00 88.75 185 ALA A C 1
ATOM 1418 O O . ALA A 1 185 ? -5.615 -6.491 20.708 1.00 88.75 185 ALA A O 1
ATOM 1419 N N . ALA A 1 186 ? -3.493 -5.827 21.050 1.00 89.31 186 ALA A N 1
ATOM 1420 C CA . ALA A 1 186 ? -3.437 -6.231 22.453 1.00 89.31 186 ALA A CA 1
ATOM 1421 C C . ALA A 1 186 ? -4.433 -5.444 23.324 1.00 89.31 186 A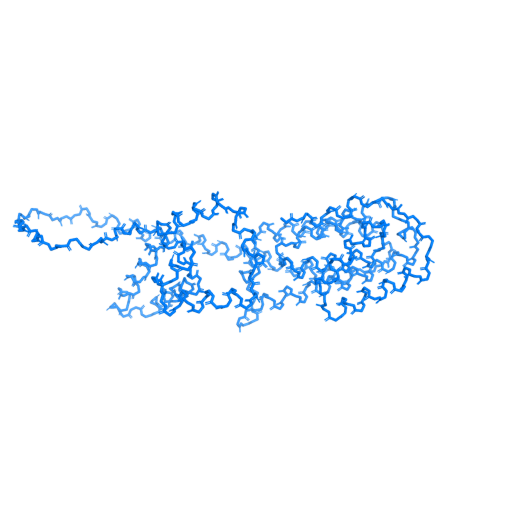LA A C 1
ATOM 1423 O O . ALA A 1 186 ? -5.108 -6.017 24.181 1.00 89.31 186 ALA A O 1
ATOM 1424 N N . GLU A 1 187 ? -4.573 -4.136 23.091 1.00 89.31 187 GLU A N 1
ATOM 1425 C CA . GLU A 1 187 ? -5.579 -3.322 23.776 1.00 89.31 187 GLU A CA 1
ATOM 1426 C C . GLU A 1 187 ? -7.009 -3.751 23.430 1.00 89.31 187 GLU A C 1
ATOM 1428 O O . GLU A 1 187 ? -7.868 -3.790 24.313 1.00 89.31 187 GLU A O 1
ATOM 1433 N N . ALA A 1 188 ? -7.281 -4.075 22.164 1.00 86.12 188 ALA A N 1
ATOM 1434 C CA . ALA A 1 188 ? -8.590 -4.557 21.739 1.00 86.12 188 ALA A CA 1
ATOM 1435 C C . ALA A 1 188 ? -8.944 -5.896 22.410 1.00 86.12 188 ALA A C 1
ATOM 1437 O O . ALA A 1 188 ? -10.067 -6.059 22.893 1.00 86.12 188 ALA A O 1
ATOM 1438 N N . GLU A 1 189 ? -7.986 -6.820 22.511 1.00 87.12 189 GLU A N 1
ATOM 1439 C CA . GLU A 1 189 ? -8.165 -8.099 23.203 1.00 87.12 189 GLU A CA 1
ATOM 1440 C C . GLU A 1 189 ? -8.412 -7.909 24.709 1.00 87.12 189 G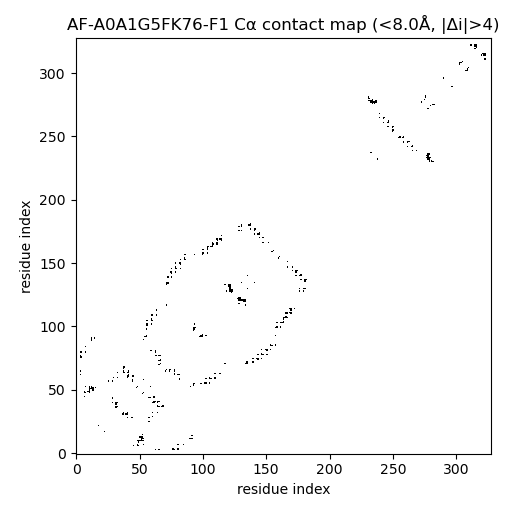LU A C 1
ATOM 1442 O O . GLU A 1 189 ? -9.336 -8.505 25.269 1.00 87.12 189 GLU A O 1
ATOM 1447 N N . ALA A 1 190 ? -7.663 -7.016 25.364 1.00 86.62 190 ALA A N 1
ATOM 1448 C CA . ALA A 1 190 ? -7.872 -6.690 26.774 1.00 86.62 190 ALA A CA 1
ATOM 1449 C C . ALA A 1 190 ? -9.274 -6.106 27.031 1.00 86.62 190 ALA A C 1
ATOM 1451 O O . ALA A 1 190 ? -9.961 -6.528 27.965 1.00 86.62 190 ALA A O 1
ATOM 1452 N N . ARG A 1 191 ? -9.738 -5.188 26.169 1.00 89.12 191 ARG A N 1
ATOM 1453 C CA . ARG A 1 191 ? -11.096 -4.619 26.250 1.00 89.12 191 ARG A CA 1
ATOM 1454 C C . ARG A 1 191 ? -12.172 -5.688 26.052 1.00 89.12 191 ARG A C 1
ATOM 1456 O O . ARG A 1 191 ? -13.168 -5.676 26.774 1.00 89.12 191 ARG A O 1
ATOM 1463 N N . ALA A 1 192 ? -11.970 -6.625 25.124 1.00 87.12 192 ALA A N 1
ATOM 1464 C CA . ALA A 1 192 ? -12.893 -7.737 24.904 1.00 87.12 192 ALA A CA 1
ATOM 1465 C C . ALA A 1 192 ? -12.977 -8.668 26.129 1.00 87.12 192 ALA A C 1
ATOM 1467 O O . ALA A 1 192 ? -14.070 -9.068 26.533 1.00 87.12 192 ALA A O 1
ATOM 1468 N N . LEU A 1 193 ? -11.841 -8.963 26.769 1.00 84.56 193 LEU A N 1
ATOM 1469 C CA . LEU A 1 193 ? -11.790 -9.790 27.976 1.00 84.56 193 LEU A CA 1
ATOM 1470 C C . LEU A 1 193 ? -12.516 -9.130 29.160 1.00 84.56 193 LEU A C 1
ATOM 1472 O O . LEU A 1 193 ? -13.232 -9.798 29.909 1.00 84.56 193 LEU A O 1
ATOM 1476 N N . ASP A 1 194 ? -12.346 -7.822 29.338 1.00 85.31 194 ASP A N 1
ATOM 1477 C CA . ASP A 1 194 ? -13.015 -7.085 30.410 1.00 85.31 194 ASP A CA 1
ATOM 1478 C C . ASP A 1 194 ? -14.523 -6.951 30.160 1.00 85.31 194 ASP A C 1
ATOM 1480 O O . ASP A 1 194 ? -15.311 -7.127 31.093 1.00 85.31 194 ASP A O 1
ATOM 1484 N N . ALA A 1 195 ? -14.946 -6.753 28.907 1.00 83.00 195 ALA A N 1
ATOM 1485 C CA . ALA A 1 195 ? -16.359 -6.792 28.530 1.00 83.00 195 ALA A CA 1
ATOM 1486 C C . ALA A 1 195 ? -16.994 -8.163 28.836 1.00 83.00 195 ALA A C 1
ATOM 1488 O O . ALA A 1 195 ? -18.080 -8.226 29.416 1.00 83.00 195 ALA A O 1
ATOM 1489 N N . GLN A 1 196 ? -16.285 -9.259 28.541 1.00 78.44 196 GLN A N 1
ATOM 1490 C CA . GLN A 1 196 ? -16.747 -10.616 28.839 1.00 78.44 196 GLN A CA 1
ATOM 1491 C C . GLN A 1 196 ? -16.908 -10.858 30.350 1.00 78.44 196 GLN A C 1
ATOM 1493 O O . GLN A 1 196 ? -17.927 -11.390 30.789 1.00 78.44 196 GLN A O 1
ATOM 1498 N N . LYS A 1 197 ? -15.955 -10.404 31.178 1.00 78.12 197 LYS A N 1
ATOM 1499 C CA . LYS A 1 197 ? -16.057 -10.514 32.647 1.00 78.12 197 LYS A CA 1
ATOM 1500 C C . LYS A 1 197 ? -17.249 -9.743 33.215 1.00 78.12 197 LYS A C 1
ATOM 1502 O O . LYS A 1 197 ? -17.871 -10.201 34.173 1.00 78.12 197 LYS A O 1
ATOM 1507 N N . ILE A 1 198 ? -17.568 -8.578 32.647 1.00 76.69 198 ILE A N 1
ATOM 1508 C CA . ILE A 1 198 ? -18.737 -7.784 33.052 1.00 76.69 198 ILE A CA 1
ATOM 1509 C C . ILE A 1 198 ? -20.035 -8.528 32.705 1.00 76.69 198 ILE A C 1
ATOM 1511 O O . ILE A 1 198 ? -20.950 -8.564 33.531 1.00 76.69 198 ILE A O 1
ATOM 1515 N N . ALA A 1 199 ? -20.105 -9.163 31.531 1.00 74.56 199 ALA A N 1
ATOM 1516 C CA . ALA A 1 199 ? -21.260 -9.959 31.119 1.00 74.56 199 ALA A CA 1
ATOM 1517 C C . ALA A 1 199 ? -21.470 -11.196 32.017 1.00 74.56 199 ALA A C 1
ATOM 1519 O O . ALA A 1 199 ? -22.587 -11.451 32.476 1.00 74.56 199 ALA A O 1
ATOM 1520 N N . ASP A 1 200 ? -20.400 -11.921 32.351 1.00 73.12 200 ASP A N 1
ATOM 1521 C CA . ASP A 1 200 ? -20.479 -13.112 33.208 1.00 73.12 200 ASP A CA 1
ATOM 1522 C C . ASP A 1 200 ? -20.838 -12.766 34.668 1.00 73.12 200 ASP A C 1
ATOM 1524 O O . ASP A 1 200 ? -21.561 -13.514 35.333 1.00 73.12 200 ASP A O 1
ATOM 1528 N N . ALA A 1 201 ? -20.418 -11.596 35.163 1.00 69.50 201 ALA A N 1
ATOM 1529 C CA . ALA A 1 201 ? -20.813 -11.100 36.483 1.00 69.50 201 ALA A CA 1
ATOM 1530 C C . ALA A 1 201 ? -22.311 -10.746 36.566 1.00 69.50 201 ALA A C 1
ATOM 1532 O O . ALA A 1 201 ? -22.924 -10.947 37.613 1.00 69.50 201 ALA A O 1
ATOM 1533 N N . GLN A 1 202 ? -22.924 -10.266 35.477 1.00 61.69 202 GLN A N 1
ATOM 1534 C CA . GLN A 1 202 ? -24.363 -9.966 35.437 1.00 61.69 202 GLN A CA 1
ATOM 1535 C C . GLN A 1 202 ? -25.228 -11.233 35.355 1.00 61.69 202 GLN A C 1
ATOM 1537 O O . GLN A 1 202 ? -26.336 -11.253 35.889 1.00 61.69 202 GLN A O 1
ATOM 1542 N N . LYS A 1 203 ? -24.711 -12.319 34.768 1.00 58.97 203 LYS A N 1
ATOM 1543 C CA . LYS A 1 203 ? -25.439 -13.592 34.649 1.00 58.97 203 LYS A CA 1
ATOM 1544 C C . LYS A 1 203 ? -25.581 -14.343 35.982 1.00 58.97 203 LYS A C 1
ATOM 1546 O O . LYS A 1 203 ? -26.571 -15.036 36.177 1.00 58.97 203 LYS A O 1
ATOM 1551 N N . ASN A 1 204 ? -24.654 -14.149 36.925 1.00 54.59 204 ASN A N 1
ATOM 1552 C CA . ASN A 1 204 ? -24.688 -14.792 38.250 1.00 54.59 204 ASN A CA 1
ATOM 1553 C C . ASN A 1 204 ? -25.557 -14.072 39.302 1.00 54.59 204 ASN A C 1
ATOM 1555 O O . ASN A 1 204 ? -25.744 -14.605 40.392 1.00 54.59 204 ASN A O 1
ATOM 1559 N N . VAL A 1 205 ? -26.099 -12.883 39.008 1.00 54.53 205 VAL A N 1
ATOM 1560 C CA . VAL A 1 205 ? -26.985 -12.141 39.934 1.00 54.53 205 VAL A CA 1
ATOM 1561 C C . VAL A 1 205 ? -28.474 -12.411 39.653 1.00 54.53 205 VAL A C 1
ATOM 1563 O O . VAL A 1 205 ? -29.327 -12.057 40.458 1.00 54.53 205 VAL A O 1
ATOM 1566 N N . SER A 1 206 ? -28.811 -13.092 38.552 1.00 49.25 206 SER A N 1
ATOM 1567 C CA . SER A 1 206 ? -30.204 -13.293 38.127 1.00 49.25 206 SER A CA 1
ATOM 1568 C C . SER A 1 206 ? -30.826 -14.640 38.539 1.00 49.25 206 SER A C 1
ATOM 1570 O O . SER A 1 206 ? -31.872 -14.994 38.001 1.00 49.25 206 SER A O 1
ATOM 1572 N N . ASP A 1 207 ? -30.224 -15.376 39.483 1.00 44.31 207 ASP A N 1
ATOM 1573 C CA . ASP A 1 207 ? -30.727 -16.685 39.952 1.00 44.31 207 ASP A CA 1
ATOM 1574 C C . ASP A 1 207 ? -31.301 -16.656 41.380 1.00 44.31 207 ASP A C 1
ATOM 1576 O O . ASP A 1 207 ? -31.413 -17.677 42.056 1.00 44.31 207 ASP A O 1
ATOM 1580 N N . THR A 1 208 ? -31.688 -15.478 41.878 1.00 46.66 208 THR A N 1
ATOM 1581 C CA . THR A 1 208 ? -32.455 -15.393 43.128 1.00 46.66 208 THR A CA 1
ATOM 1582 C C . THR A 1 208 ? -33.662 -14.475 42.972 1.00 46.66 208 THR A C 1
ATOM 1584 O O . THR A 1 208 ? -33.529 -13.257 42.946 1.00 46.66 208 THR A O 1
ATOM 1587 N N . ASP A 1 209 ? -34.829 -15.123 42.950 1.00 40.84 209 ASP A N 1
ATOM 1588 C CA . ASP A 1 209 ? -36.150 -14.598 43.310 1.00 40.84 209 ASP A CA 1
ATOM 1589 C C . ASP A 1 209 ? -36.960 -13.854 42.224 1.00 40.84 209 ASP A C 1
ATOM 1591 O O . ASP A 1 209 ? -36.749 -12.675 41.960 1.00 40.84 209 ASP A O 1
ATOM 1595 N N . ALA A 1 210 ? -37.953 -14.547 41.640 1.00 37.66 210 ALA A N 1
ATOM 1596 C CA . ALA A 1 210 ? -39.338 -14.055 41.582 1.00 37.66 210 ALA A CA 1
ATOM 1597 C C . ALA A 1 210 ? -40.322 -15.100 41.015 1.00 37.66 210 ALA A C 1
ATOM 1599 O O . ALA A 1 210 ? -40.359 -15.425 39.829 1.00 37.66 210 ALA A O 1
ATOM 1600 N N . THR A 1 211 ? -41.159 -15.565 41.934 1.00 38.66 211 THR A N 1
ATOM 1601 C CA . THR A 1 211 ? -42.527 -16.087 41.826 1.00 38.66 211 THR A CA 1
ATOM 1602 C C . THR A 1 211 ? -43.420 -15.506 40.718 1.00 38.66 211 THR A C 1
ATOM 1604 O O . THR A 1 211 ? -43.556 -14.297 40.570 1.00 38.66 211 THR A O 1
ATOM 1607 N N . ASP A 1 212 ? -44.116 -16.425 40.045 1.00 40.25 212 ASP A N 1
ATOM 1608 C CA . ASP A 1 212 ? -45.568 -16.475 39.797 1.00 40.25 212 ASP A CA 1
ATOM 1609 C C . ASP A 1 212 ? -46.372 -15.157 39.872 1.00 40.25 212 ASP A C 1
ATOM 1611 O O . ASP A 1 212 ? -46.679 -14.659 40.956 1.00 40.25 212 ASP A O 1
ATOM 1615 N N . THR A 1 213 ? -46.840 -14.652 38.723 1.00 35.00 213 THR A N 1
ATOM 1616 C CA . THR A 1 213 ? -48.210 -14.114 38.623 1.00 35.00 213 THR A CA 1
ATOM 1617 C C . THR A 1 213 ? -48.730 -14.102 37.183 1.00 35.00 213 THR A C 1
ATOM 1619 O O . THR A 1 213 ? -48.217 -13.432 36.290 1.00 35.00 213 THR A O 1
ATOM 1622 N N . LEU A 1 214 ? -49.818 -14.842 36.990 1.00 50.69 214 LEU A N 1
ATOM 1623 C CA . LEU A 1 214 ? -50.711 -14.853 35.834 1.00 50.69 214 LEU A CA 1
ATOM 1624 C C . LEU A 1 214 ? -51.204 -13.443 35.448 1.00 50.69 214 LEU A C 1
ATOM 1626 O O . LEU A 1 214 ? -51.785 -12.744 36.280 1.00 50.69 214 LEU A O 1
ATOM 1630 N N . SER A 1 215 ? -51.130 -13.074 34.164 1.00 37.22 215 SER A N 1
ATOM 1631 C CA . SER A 1 215 ? -52.058 -12.092 33.576 1.00 37.22 215 SER A CA 1
ATOM 1632 C C . SER A 1 215 ? -52.206 -12.212 32.055 1.00 37.22 215 SER A C 1
ATOM 1634 O O . SER A 1 215 ? -51.339 -11.836 31.280 1.00 37.22 215 SER A O 1
ATOM 1636 N N . ARG A 1 216 ? -53.365 -12.778 31.692 1.00 32.66 216 ARG A N 1
ATOM 1637 C CA . ARG A 1 216 ? -54.250 -12.525 30.539 1.00 32.66 216 ARG A CA 1
ATOM 1638 C C . ARG A 1 216 ? -53.701 -11.800 29.300 1.00 32.66 216 ARG A C 1
ATOM 1640 O O . ARG A 1 216 ? -53.391 -10.615 29.338 1.00 32.66 216 ARG A O 1
ATOM 1647 N N . CYS A 1 217 ? -53.856 -12.490 28.165 1.00 38.44 217 CYS A N 1
ATOM 1648 C CA . CYS A 1 217 ? -54.093 -11.898 26.844 1.00 38.44 217 CYS A CA 1
ATOM 1649 C C . CYS A 1 217 ? -55.267 -10.904 26.854 1.00 38.44 217 CYS A C 1
ATOM 1651 O O . CYS A 1 217 ? -56.272 -11.122 27.543 1.00 38.44 217 CYS A O 1
ATOM 1653 N N . PRO A 1 218 ? -55.186 -9.898 25.976 1.00 43.81 218 PRO A N 1
ATOM 1654 C CA . PRO A 1 218 ? -56.196 -9.770 24.932 1.00 43.81 218 PRO A CA 1
ATOM 1655 C C . PRO A 1 218 ? -55.582 -9.717 23.523 1.00 43.81 218 PRO A C 1
ATOM 1657 O O . PRO A 1 218 ? -54.478 -9.214 23.322 1.00 43.81 218 PRO A O 1
ATOM 1660 N N . ASP A 1 219 ? -56.338 -10.270 22.574 1.00 43.34 219 ASP A N 1
ATOM 1661 C CA . ASP A 1 219 ? -56.046 -10.413 21.144 1.00 43.34 219 ASP A CA 1
ATOM 1662 C C . ASP A 1 219 ? -55.572 -9.120 20.449 1.00 43.34 219 ASP A C 1
ATOM 1664 O O . ASP A 1 219 ? -56.088 -8.036 20.746 1.00 43.34 219 ASP A O 1
ATOM 1668 N N . PRO A 1 220 ? -54.675 -9.204 19.444 1.00 46.91 220 PRO A N 1
ATOM 1669 C CA . PRO A 1 220 ? -54.432 -8.093 18.544 1.00 46.91 220 PRO A CA 1
ATOM 1670 C C . PRO A 1 220 ? -55.512 -8.057 17.458 1.00 46.91 220 PRO A C 1
ATOM 1672 O O . PRO A 1 220 ? -55.716 -9.002 16.696 1.00 46.91 220 PRO A O 1
ATOM 1675 N N . VAL A 1 221 ? -56.188 -6.916 17.399 1.00 44.12 221 VAL A N 1
ATOM 1676 C CA . VAL A 1 221 ? -57.127 -6.537 16.349 1.00 44.12 221 VAL A CA 1
ATOM 1677 C C . VAL A 1 221 ? -56.409 -6.521 14.998 1.00 44.12 221 VAL A C 1
ATOM 1679 O O . VAL A 1 221 ? -55.356 -5.904 14.839 1.00 44.12 221 VAL A O 1
ATOM 1682 N N . ASP A 1 222 ? -57.025 -7.206 14.040 1.00 44.28 222 ASP A N 1
ATOM 1683 C CA . ASP A 1 222 ? -56.700 -7.225 12.620 1.00 44.28 222 ASP A CA 1
ATOM 1684 C C . ASP A 1 222 ? -56.756 -5.802 12.036 1.00 44.28 222 ASP A C 1
ATOM 1686 O O . ASP A 1 222 ? -57.813 -5.168 11.934 1.00 44.28 222 ASP A O 1
ATOM 1690 N N . HIS A 1 223 ? -55.583 -5.278 11.687 1.00 41.94 223 HIS A N 1
ATOM 1691 C CA . HIS A 1 223 ? -55.416 -4.068 10.895 1.00 41.94 223 HIS A CA 1
ATOM 1692 C C . HIS A 1 223 ? -54.583 -4.416 9.663 1.00 41.94 223 HIS A C 1
ATOM 1694 O O . HIS A 1 223 ? -53.357 -4.460 9.719 1.00 41.94 223 HIS A O 1
ATOM 1700 N N . GLY A 1 224 ? -55.301 -4.676 8.568 1.00 34.41 224 GLY A N 1
ATOM 1701 C CA . GLY A 1 224 ? -54.946 -4.402 7.175 1.00 34.41 224 GLY A CA 1
ATOM 1702 C C . GLY A 1 224 ? -53.467 -4.454 6.802 1.00 34.41 224 GLY A C 1
ATOM 1703 O O . GLY A 1 224 ? -52.736 -3.496 7.028 1.00 34.41 224 GLY A O 1
ATOM 1704 N N . ALA A 1 225 ? -53.094 -5.550 6.137 1.00 41.12 225 ALA A N 1
ATOM 1705 C CA . ALA A 1 225 ? -51.976 -5.724 5.209 1.00 41.12 225 ALA A CA 1
ATOM 1706 C C . ALA A 1 225 ? -51.146 -4.461 4.893 1.00 41.12 225 ALA A C 1
ATOM 1708 O O . ALA A 1 225 ? -51.239 -3.866 3.822 1.00 41.12 225 ALA A O 1
ATOM 1709 N N . GLN A 1 226 ? -50.258 -4.104 5.811 1.00 42.19 226 GLN A N 1
ATOM 1710 C CA . GLN A 1 226 ? -49.001 -3.455 5.486 1.00 42.19 226 GLN A CA 1
ATOM 1711 C C . GLN A 1 226 ? -47.932 -4.448 5.898 1.00 42.19 226 GLN A C 1
ATOM 1713 O O . GLN A 1 226 ? -47.852 -4.820 7.069 1.00 42.19 226 GLN A O 1
ATOM 1718 N N . SER A 1 227 ? -47.168 -4.934 4.922 1.00 38.78 227 SER A N 1
ATOM 1719 C CA . SER A 1 227 ? -46.036 -5.831 5.122 1.00 38.78 227 SER A CA 1
ATOM 1720 C C . SER A 1 227 ? -45.079 -5.219 6.140 1.00 38.78 227 SER A C 1
ATOM 1722 O O . SER A 1 227 ? -44.194 -4.440 5.793 1.00 38.78 227 SER A O 1
ATOM 1724 N N . ARG A 1 228 ? -45.263 -5.548 7.421 1.00 41.81 228 ARG A N 1
ATOM 1725 C CA . ARG A 1 228 ? -44.274 -5.295 8.461 1.00 41.81 228 ARG A CA 1
ATOM 1726 C C . ARG A 1 228 ? -43.107 -6.199 8.116 1.00 41.81 228 ARG A C 1
ATOM 1728 O O . ARG A 1 228 ? -43.127 -7.385 8.434 1.00 41.81 228 ARG A O 1
ATOM 1735 N N . LEU A 1 229 ? -42.146 -5.654 7.373 1.00 48.75 229 LEU A N 1
ATOM 1736 C CA . LEU A 1 229 ? -40.859 -6.285 7.131 1.00 48.75 229 LEU A CA 1
ATOM 1737 C C . LEU A 1 229 ? -40.282 -6.630 8.505 1.00 48.75 229 LEU A C 1
ATOM 1739 O O . LEU A 1 229 ? -39.791 -5.760 9.220 1.00 48.75 229 LEU A O 1
ATOM 1743 N N . HIS A 1 230 ? -40.407 -7.895 8.900 1.00 52.00 230 HIS A N 1
ATOM 1744 C CA . HIS A 1 230 ? -39.688 -8.432 10.040 1.00 52.00 230 HIS A CA 1
ATOM 1745 C C . HIS A 1 230 ? -38.222 -8.457 9.621 1.00 52.00 230 HIS A C 1
ATOM 1747 O O . HIS A 1 230 ? -37.770 -9.373 8.938 1.00 52.00 230 HIS A O 1
ATOM 1753 N N . LEU A 1 231 ? -37.514 -7.379 9.943 1.00 61.59 231 LEU A N 1
ATOM 1754 C CA . LEU A 1 231 ? -36.094 -7.227 9.685 1.00 61.59 231 LEU A CA 1
ATOM 1755 C C . LEU A 1 231 ? -35.345 -8.057 10.729 1.00 61.59 231 LEU A C 1
ATOM 1757 O O . LEU A 1 231 ? -35.351 -7.678 11.900 1.00 61.59 231 LEU A O 1
ATOM 1761 N N . PRO A 1 232 ? -34.727 -9.195 10.361 1.00 68.12 232 PRO A N 1
ATOM 1762 C CA . PRO A 1 232 ? -33.815 -9.865 11.272 1.00 68.12 232 PRO A CA 1
ATOM 1763 C C . PRO A 1 232 ? -32.670 -8.901 11.595 1.00 68.12 232 PRO A C 1
ATOM 1765 O O . PRO A 1 232 ? -32.000 -8.402 10.689 1.00 68.12 232 PRO A O 1
ATOM 1768 N N . VAL A 1 233 ? -32.488 -8.620 12.884 1.00 73.19 233 VAL A N 1
ATOM 1769 C CA . VAL A 1 233 ? -31.422 -7.750 13.385 1.00 73.19 233 VAL A CA 1
ATOM 1770 C C . VAL A 1 233 ? -30.087 -8.425 13.078 1.00 73.19 233 VAL A C 1
ATOM 1772 O O . VAL A 1 233 ? -29.876 -9.587 13.429 1.00 73.19 233 VAL A O 1
ATOM 1775 N N . SER A 1 234 ? -29.201 -7.733 12.361 1.00 85.38 234 SER A N 1
ATOM 1776 C CA . SER A 1 234 ? -27.845 -8.232 12.131 1.00 85.38 234 SER A CA 1
ATOM 1777 C C . SER A 1 234 ? -27.028 -8.164 13.426 1.00 85.38 234 SER A C 1
ATOM 1779 O O . SER A 1 234 ? -27.310 -7.322 14.279 1.00 85.38 234 SER A O 1
ATOM 1781 N N . PRO A 1 235 ? -25.972 -8.981 13.575 1.00 84.06 235 PRO A N 1
ATOM 1782 C CA . PRO A 1 235 ? -25.082 -8.886 14.732 1.00 84.06 235 PRO A CA 1
ATOM 1783 C C . PRO A 1 235 ? -24.490 -7.480 14.921 1.00 84.06 235 PRO A C 1
ATOM 1785 O O . PRO A 1 235 ? -24.377 -7.011 16.045 1.00 84.06 235 PRO A O 1
ATOM 1788 N N . MET A 1 236 ? -24.176 -6.781 13.822 1.00 84.38 236 MET A N 1
ATOM 1789 C CA . MET A 1 236 ? -23.644 -5.410 13.848 1.00 84.38 236 MET A CA 1
ATOM 1790 C C . MET A 1 236 ? -24.676 -4.400 14.356 1.00 84.38 236 MET A C 1
ATOM 1792 O O . MET A 1 236 ? -24.349 -3.515 15.145 1.00 84.38 236 MET A O 1
ATOM 1796 N N . LEU A 1 237 ? -25.933 -4.544 13.923 1.00 87.31 237 LEU A N 1
ATOM 1797 C CA . LEU A 1 237 ? -27.026 -3.704 14.399 1.00 87.31 237 LEU A CA 1
ATOM 1798 C C . LEU A 1 237 ? -27.334 -3.980 15.871 1.00 87.31 237 LEU A C 1
ATOM 1800 O O . LEU A 1 237 ? -27.548 -3.033 16.617 1.00 87.31 237 LEU A O 1
ATOM 1804 N N . GLN A 1 238 ? -27.321 -5.247 16.290 1.00 88.44 238 GLN A N 1
ATOM 1805 C CA . GLN A 1 238 ? -27.530 -5.615 17.689 1.00 88.44 238 GLN A CA 1
ATOM 1806 C C . GLN A 1 238 ? -26.467 -4.980 18.588 1.00 88.44 238 GLN A C 1
ATOM 1808 O O . GLN A 1 238 ? -26.804 -4.348 19.578 1.00 88.44 238 GLN A O 1
ATOM 1813 N N . ASP A 1 239 ? -25.202 -5.064 18.188 1.00 87.12 239 ASP A N 1
ATOM 1814 C CA . ASP A 1 239 ? -24.092 -4.483 18.939 1.00 87.12 239 ASP A CA 1
ATOM 1815 C C . ASP A 1 239 ? -24.211 -2.948 19.049 1.00 87.12 239 ASP A C 1
ATOM 1817 O O . ASP A 1 239 ? -24.011 -2.378 20.120 1.00 87.12 239 ASP A O 1
ATOM 1821 N N . LEU A 1 240 ? -24.625 -2.257 17.978 1.00 90.50 240 LEU A N 1
ATOM 1822 C CA . LEU A 1 240 ? -24.916 -0.817 18.034 1.00 90.50 240 LEU A CA 1
ATOM 1823 C C . LEU A 1 240 ? -26.068 -0.495 19.001 1.00 90.50 240 LEU A C 1
ATOM 1825 O O . LEU A 1 240 ? -25.977 0.475 19.754 1.00 90.50 240 LEU A O 1
ATOM 1829 N N . LEU A 1 241 ? -27.137 -1.295 18.989 1.00 91.12 241 LEU A N 1
ATOM 1830 C CA . LEU A 1 241 ? -28.264 -1.128 19.909 1.00 91.12 241 LEU A CA 1
ATOM 1831 C C . LEU A 1 241 ? -27.826 -1.324 21.363 1.00 91.12 241 LEU A C 1
ATOM 1833 O O . LEU A 1 241 ? -28.171 -0.503 22.207 1.00 91.12 241 LEU A O 1
ATOM 1837 N N . ASP A 1 242 ? -26.999 -2.332 21.639 1.00 92.12 242 ASP A N 1
ATOM 1838 C CA . ASP A 1 242 ? -26.469 -2.593 22.978 1.00 92.12 242 ASP A CA 1
ATOM 1839 C C . ASP A 1 242 ? -25.595 -1.421 23.476 1.00 92.12 242 ASP A C 1
ATOM 1841 O O . ASP A 1 242 ? -25.671 -1.032 24.646 1.00 92.12 242 ASP A O 1
ATOM 1845 N N . HIS A 1 243 ? -24.805 -0.796 22.590 1.00 90.69 243 HIS A N 1
ATOM 1846 C CA . HIS A 1 243 ? -24.015 0.398 22.920 1.00 90.69 243 HIS A CA 1
ATOM 1847 C C . HIS A 1 243 ? -24.896 1.622 23.201 1.00 90.69 243 HIS A C 1
ATOM 1849 O O . HIS A 1 243 ? -24.606 2.381 24.130 1.00 90.69 243 HIS A O 1
ATOM 1855 N N . LEU A 1 244 ? -25.977 1.813 22.439 1.00 94.88 244 LEU A N 1
ATOM 1856 C CA . LEU A 1 244 ? -26.946 2.887 22.679 1.00 94.88 244 LEU A CA 1
ATOM 1857 C C . LEU A 1 244 ? -27.648 2.714 24.034 1.00 94.88 244 LEU A C 1
ATOM 1859 O O . LEU A 1 244 ? -27.722 3.668 24.811 1.00 94.88 244 LEU A O 1
ATOM 1863 N N . ASP A 1 245 ? -28.075 1.492 24.356 1.00 94.31 245 ASP A N 1
ATOM 1864 C CA . ASP A 1 245 ? -28.696 1.154 25.642 1.00 94.31 245 ASP A CA 1
ATOM 1865 C C . ASP A 1 245 ? -27.721 1.379 26.811 1.00 94.31 245 ASP A C 1
ATOM 1867 O O . ASP A 1 245 ? -28.071 1.949 27.852 1.00 94.31 245 ASP A O 1
ATOM 1871 N N . LEU A 1 246 ? -26.456 0.979 26.639 1.00 94.69 246 LEU A N 1
ATOM 1872 C CA . LEU A 1 246 ? -25.405 1.199 27.630 1.00 94.69 246 LEU A CA 1
ATOM 1873 C C . LEU A 1 246 ? -25.131 2.693 27.848 1.00 94.69 246 LEU A C 1
ATOM 1875 O O . LEU A 1 246 ? -24.989 3.131 28.994 1.00 94.69 246 LEU A O 1
ATOM 1879 N N . PHE A 1 247 ? -25.076 3.478 26.773 1.00 96.38 247 PHE A N 1
ATOM 1880 C CA . PHE A 1 247 ? -24.907 4.926 26.848 1.00 96.38 247 PHE A CA 1
ATOM 1881 C C . PHE A 1 247 ? -26.059 5.589 27.613 1.00 96.38 247 PHE A C 1
ATOM 1883 O O . PHE A 1 247 ? -25.816 6.413 28.503 1.00 96.38 247 PHE A O 1
ATOM 1890 N N . GLU A 1 248 ? -27.304 5.196 27.328 1.00 95.50 248 GLU A N 1
ATOM 1891 C CA . GLU A 1 248 ? -28.481 5.714 28.028 1.00 95.50 248 GLU A CA 1
ATOM 1892 C C . GLU A 1 248 ? -28.414 5.402 29.530 1.00 95.50 248 GLU A C 1
ATOM 1894 O O . GLU A 1 248 ? -28.597 6.295 30.366 1.00 95.50 248 GLU A O 1
ATOM 1899 N N . ARG A 1 249 ? -28.080 4.157 29.891 1.00 95.38 249 ARG A N 1
ATOM 1900 C CA . ARG A 1 249 ? -27.926 3.734 31.292 1.00 95.38 249 ARG A CA 1
ATOM 1901 C C . ARG A 1 249 ? -26.845 4.530 32.021 1.00 95.38 249 ARG A C 1
ATOM 1903 O O . ARG A 1 249 ? -27.107 5.058 33.100 1.00 95.38 249 ARG A O 1
ATOM 1910 N N . LEU A 1 250 ? -25.656 4.666 31.431 1.00 91.38 250 LEU A N 1
ATOM 1911 C CA . LEU A 1 250 ? -24.543 5.407 32.039 1.00 91.38 250 LEU A CA 1
ATOM 1912 C C . LEU A 1 250 ? -24.857 6.895 32.210 1.00 91.38 250 LEU A C 1
ATOM 1914 O O . LEU A 1 250 ? -24.443 7.498 33.200 1.00 91.38 250 LEU A O 1
ATOM 1918 N N . THR A 1 251 ? -25.604 7.479 31.274 1.00 95.12 251 THR A N 1
ATOM 1919 C CA . THR A 1 251 ? -26.051 8.874 31.362 1.00 95.12 251 THR A CA 1
ATOM 1920 C C . THR A 1 251 ? -27.067 9.055 32.488 1.00 95.12 251 THR A C 1
ATOM 1922 O O . THR A 1 251 ? -26.956 10.003 33.263 1.00 95.12 251 THR A O 1
ATOM 1925 N N . ARG A 1 252 ? -28.011 8.117 32.640 1.00 96.25 252 ARG A N 1
ATOM 1926 C CA . ARG A 1 252 ? -29.009 8.126 33.722 1.00 96.25 252 ARG A CA 1
ATOM 1927 C C . ARG A 1 252 ? -28.385 7.957 35.111 1.00 96.25 252 ARG A C 1
ATOM 1929 O O . ARG A 1 252 ? -28.878 8.532 36.073 1.00 96.25 252 ARG A O 1
ATOM 1936 N N . GLU A 1 253 ? -27.300 7.193 35.207 1.00 96.19 253 GLU A N 1
ATOM 1937 C CA . GLU A 1 253 ? -26.500 7.018 36.429 1.00 96.19 253 GLU A CA 1
ATOM 1938 C C . GLU A 1 253 ? -25.505 8.172 36.683 1.00 96.19 253 GLU A C 1
ATOM 1940 O O . GLU A 1 253 ? -24.707 8.095 37.616 1.00 96.19 253 GLU A O 1
ATOM 1945 N N . GLU A 1 254 ? -25.504 9.221 35.851 1.00 95.25 254 GLU A N 1
ATOM 1946 C CA . GLU A 1 254 ? -24.573 10.362 35.910 1.00 95.25 254 GLU A CA 1
ATOM 1947 C C . GLU A 1 254 ? -23.082 9.972 35.784 1.00 95.25 254 GLU A C 1
ATOM 1949 O O . GLU A 1 254 ? -22.167 10.697 36.188 1.00 95.25 254 GLU A O 1
ATOM 1954 N N . ARG A 1 255 ? -22.791 8.823 35.162 1.00 95.00 255 ARG A N 1
ATOM 1955 C CA . ARG A 1 255 ? -21.431 8.291 34.963 1.00 95.00 255 ARG A CA 1
ATOM 1956 C C . ARG A 1 255 ? -20.811 8.808 33.665 1.00 95.00 255 ARG A C 1
ATOM 1958 O O . ARG A 1 255 ? -20.347 8.041 32.820 1.00 95.00 255 ARG A O 1
ATOM 1965 N N . TYR A 1 256 ? -20.741 10.130 33.530 1.00 95.31 256 TYR A N 1
ATOM 1966 C CA . TYR A 1 256 ? -20.419 10.810 32.267 1.00 95.31 256 TYR A CA 1
ATOM 1967 C C . TYR A 1 256 ? -19.069 10.438 31.647 1.00 95.31 256 TYR A C 1
ATOM 1969 O O . TYR A 1 256 ? -18.946 10.392 30.428 1.00 95.31 256 TYR A O 1
ATOM 1977 N N . ARG A 1 257 ? -18.050 10.132 32.460 1.00 86.75 257 ARG A N 1
ATOM 1978 C CA . ARG A 1 257 ? -16.733 9.732 31.934 1.00 86.75 257 ARG A CA 1
ATOM 1979 C C . ARG A 1 257 ? -16.793 8.426 31.143 1.00 86.75 257 ARG A C 1
ATOM 1981 O O . ARG A 1 257 ? -16.098 8.300 30.148 1.00 86.75 257 ARG A O 1
ATOM 1988 N N . LEU A 1 258 ? -17.613 7.475 31.586 1.00 82.44 258 LEU A N 1
ATOM 1989 C CA . LEU A 1 258 ? -17.796 6.201 30.889 1.00 82.44 258 LEU A CA 1
ATOM 1990 C C . LEU A 1 258 ? -18.745 6.365 29.704 1.00 82.44 258 LEU A C 1
ATOM 1992 O O . LEU A 1 258 ? -18.480 5.817 28.642 1.00 82.44 258 LEU A O 1
ATOM 1996 N N . ALA A 1 259 ? -19.797 7.176 29.863 1.00 90.69 259 ALA A N 1
ATOM 1997 C CA . ALA A 1 259 ? -20.693 7.519 28.764 1.00 90.69 259 ALA A CA 1
ATOM 1998 C C . ALA A 1 259 ? -19.931 8.158 27.588 1.00 90.69 259 ALA A C 1
ATOM 2000 O O . ALA A 1 259 ? -20.193 7.810 26.446 1.00 90.69 259 ALA A O 1
ATOM 2001 N N . ALA A 1 260 ? -18.936 9.014 27.853 1.00 86.38 260 ALA A N 1
ATOM 2002 C CA . ALA A 1 260 ? -18.099 9.614 26.812 1.00 86.38 260 ALA A CA 1
ATOM 2003 C C . ALA A 1 260 ? -17.308 8.576 25.991 1.00 86.38 260 ALA A C 1
ATOM 2005 O O . ALA A 1 260 ? -17.196 8.725 24.781 1.00 86.38 260 ALA A O 1
ATOM 2006 N N . VAL A 1 261 ? -16.811 7.507 26.624 1.00 87.31 261 VAL A N 1
ATOM 2007 C CA . VAL A 1 261 ? -16.109 6.416 25.919 1.00 87.31 261 VAL A CA 1
ATOM 2008 C C . VAL A 1 261 ? -17.078 5.616 25.046 1.00 87.31 261 VAL A C 1
ATOM 2010 O O . VAL A 1 261 ? -16.763 5.277 23.909 1.00 87.31 261 VAL A O 1
ATOM 2013 N N . VAL A 1 262 ? -18.279 5.328 25.559 1.00 90.81 262 VAL A N 1
ATOM 2014 C CA . VAL A 1 262 ? -19.314 4.632 24.776 1.00 90.81 262 VAL A CA 1
ATOM 2015 C C . VAL A 1 262 ? -19.790 5.502 23.609 1.00 90.81 262 VAL A C 1
ATOM 2017 O O . VAL A 1 262 ? -19.986 4.987 22.514 1.00 90.81 262 VAL A O 1
ATOM 2020 N N . MET A 1 263 ? -19.909 6.816 23.814 1.00 93.88 263 MET A N 1
ATOM 2021 C CA . MET A 1 263 ? -20.249 7.788 22.772 1.00 93.88 263 MET A CA 1
ATOM 2022 C C . MET A 1 263 ? -19.224 7.785 21.636 1.00 93.88 263 MET A C 1
ATOM 2024 O O . MET A 1 263 ? -19.623 7.688 20.484 1.00 93.88 263 MET A O 1
ATOM 2028 N N . GLU A 1 264 ? -17.924 7.799 21.946 1.00 90.69 264 GLU A N 1
ATOM 2029 C CA . GLU A 1 264 ? -16.865 7.696 20.931 1.00 90.69 264 GLU A CA 1
ATOM 2030 C C . GLU A 1 264 ? -17.000 6.402 20.111 1.00 90.69 264 GLU A C 1
ATOM 2032 O O . GLU A 1 264 ? -16.929 6.431 18.884 1.00 90.69 264 GLU A O 1
ATOM 2037 N N . SER A 1 265 ? -17.306 5.272 20.761 1.00 91.56 265 SER A N 1
ATOM 2038 C CA . SER A 1 265 ? -17.554 4.008 20.054 1.00 91.56 265 SER A CA 1
ATOM 2039 C C . SER A 1 265 ? -18.805 4.049 19.164 1.00 91.56 265 SER A C 1
ATOM 2041 O O . SER A 1 265 ? -18.797 3.491 18.064 1.00 91.56 265 SER A O 1
ATOM 2043 N N . ILE A 1 266 ? -19.879 4.709 19.610 1.00 93.56 266 ILE A N 1
ATOM 2044 C CA . ILE A 1 266 ? -21.084 4.924 18.797 1.00 93.56 266 ILE A CA 1
ATOM 2045 C C . ILE A 1 266 ? -20.741 5.788 17.577 1.00 93.56 266 ILE A C 1
ATOM 2047 O O . ILE A 1 266 ? -21.102 5.422 16.458 1.00 93.56 266 ILE A O 1
ATOM 2051 N N . ASP A 1 267 ? -20.004 6.882 17.768 1.00 89.62 267 ASP A N 1
ATOM 2052 C CA . ASP A 1 267 ? -19.602 7.792 16.693 1.00 89.62 267 ASP A CA 1
ATOM 2053 C C . ASP A 1 267 ? -18.730 7.080 15.643 1.00 89.62 267 ASP A C 1
ATOM 2055 O O . ASP A 1 267 ? -18.972 7.223 14.443 1.00 89.62 267 ASP A O 1
ATOM 2059 N N . GLU A 1 268 ? -17.777 6.240 16.062 1.00 87.19 268 GLU A N 1
ATOM 2060 C CA . GLU A 1 268 ? -16.958 5.421 15.153 1.00 87.19 268 GLU A CA 1
ATOM 2061 C C . GLU A 1 268 ? -17.804 4.452 14.304 1.00 87.19 268 GLU A C 1
ATOM 2063 O O . GLU A 1 268 ? -17.577 4.291 13.097 1.00 87.19 268 GLU A O 1
ATOM 2068 N N . ARG A 1 269 ? -18.807 3.811 14.914 1.00 88.62 269 ARG A N 1
ATOM 2069 C CA . ARG A 1 269 ? -19.716 2.880 14.221 1.00 88.62 269 ARG A CA 1
ATOM 2070 C C . ARG A 1 269 ? -20.630 3.603 13.242 1.00 88.62 269 ARG A C 1
ATOM 2072 O O . ARG A 1 269 ? -20.850 3.112 12.137 1.00 88.62 269 ARG A O 1
ATOM 2079 N N . LEU A 1 270 ? -21.130 4.777 13.620 1.00 89.50 270 LEU A N 1
ATOM 2080 C CA . LEU A 1 270 ? -21.935 5.617 12.737 1.00 89.50 270 LEU A CA 1
ATOM 2081 C C . LEU A 1 270 ? -21.103 6.157 11.566 1.00 89.50 270 LEU A C 1
ATOM 2083 O O . LEU A 1 270 ? -21.588 6.186 10.437 1.00 89.50 270 LEU A O 1
ATOM 2087 N N . ALA A 1 271 ? -19.837 6.516 11.799 1.00 86.69 271 ALA A N 1
ATOM 2088 C CA . ALA A 1 271 ? -18.923 6.962 10.747 1.00 86.69 271 ALA A CA 1
ATOM 2089 C C . ALA A 1 271 ? -18.604 5.861 9.718 1.00 86.69 271 ALA A C 1
ATOM 2091 O O . ALA A 1 271 ? -18.324 6.162 8.557 1.00 86.69 271 ALA A O 1
ATOM 2092 N N . SER A 1 272 ? -18.660 4.593 10.131 1.00 83.50 272 SER A N 1
ATOM 2093 C CA . SER A 1 272 ? -18.405 3.411 9.294 1.00 83.50 272 SER A CA 1
ATOM 2094 C C . SER A 1 272 ? -19.680 2.665 8.877 1.00 83.50 272 SER A C 1
ATOM 2096 O O . SER A 1 272 ? -19.613 1.523 8.425 1.00 83.50 272 SER A O 1
ATOM 2098 N N . PHE A 1 273 ? -20.847 3.297 9.007 1.00 88.19 273 PHE A N 1
ATOM 2099 C CA . PHE A 1 273 ? -22.132 2.650 8.769 1.00 88.19 273 PHE A CA 1
ATOM 2100 C C . PHE A 1 273 ? -22.335 2.264 7.292 1.00 88.19 273 PHE A C 1
ATOM 2102 O O . PHE A 1 273 ? -22.541 3.125 6.434 1.00 88.19 273 PHE A O 1
ATOM 2109 N N . ASP A 1 274 ? -22.352 0.958 7.001 1.00 84.69 274 ASP A N 1
ATOM 2110 C CA . ASP A 1 274 ? -22.779 0.408 5.710 1.00 84.69 274 ASP A CA 1
ATOM 2111 C C . ASP A 1 274 ? -24.146 -0.288 5.852 1.00 84.69 274 ASP A C 1
ATOM 2113 O O . ASP A 1 274 ? -24.240 -1.340 6.488 1.00 84.69 274 ASP A O 1
ATOM 2117 N N . PRO A 1 275 ? -25.224 0.220 5.224 1.00 85.12 275 PRO A N 1
ATOM 2118 C CA . PRO A 1 275 ? -26.552 -0.391 5.301 1.00 85.12 275 PRO A CA 1
ATOM 2119 C C . PRO A 1 275 ? -26.590 -1.884 4.938 1.00 85.12 275 PRO A C 1
ATOM 2121 O O . PRO A 1 275 ? -27.481 -2.598 5.398 1.00 85.12 275 PRO A O 1
ATOM 2124 N N . ARG A 1 276 ? -25.649 -2.367 4.117 1.00 85.38 276 ARG A N 1
ATOM 2125 C CA . ARG A 1 276 ? -25.585 -3.770 3.681 1.00 85.38 276 ARG A CA 1
ATOM 2126 C C . ARG A 1 276 ? -25.167 -4.713 4.802 1.00 85.38 276 ARG A C 1
ATOM 2128 O O . ARG A 1 276 ? -25.693 -5.823 4.872 1.00 85.38 276 ARG A O 1
ATOM 2135 N N . ASP A 1 277 ? -24.292 -4.253 5.687 1.00 82.44 277 ASP A N 1
ATOM 2136 C CA . ASP A 1 277 ? -23.818 -5.031 6.832 1.00 82.44 277 ASP A CA 1
ATOM 2137 C C . ASP A 1 277 ? -24.852 -5.021 7.963 1.00 82.44 277 ASP A C 1
ATOM 2139 O O . ASP A 1 277 ? -25.049 -6.022 8.655 1.00 82.44 277 ASP A O 1
ATOM 2143 N N . TYR A 1 278 ? -25.579 -3.907 8.102 1.00 84.31 278 TYR A N 1
ATOM 2144 C CA . TYR A 1 278 ? -26.597 -3.736 9.135 1.00 84.31 278 TYR A CA 1
ATOM 2145 C C . TYR A 1 278 ? -27.946 -4.374 8.764 1.00 84.31 278 TYR A C 1
ATOM 2147 O O . TYR A 1 278 ? -28.633 -4.884 9.653 1.00 84.31 278 TYR A O 1
ATOM 2155 N N . PHE A 1 279 ? -28.306 -4.419 7.475 1.00 87.56 279 PHE A N 1
ATOM 2156 C CA . PHE A 1 279 ? -29.574 -4.974 6.977 1.00 87.56 279 PHE A CA 1
ATOM 2157 C C . PHE A 1 279 ? -29.385 -5.995 5.839 1.00 87.56 279 PHE A C 1
ATOM 2159 O O . PHE A 1 279 ? -29.964 -5.844 4.758 1.00 87.56 279 PHE A O 1
ATOM 2166 N N . PRO A 1 280 ? -28.628 -7.083 6.056 1.00 83.25 280 PRO A N 1
ATOM 2167 C CA . PRO A 1 280 ? -28.261 -8.018 4.990 1.00 83.25 280 PRO A CA 1
ATOM 2168 C C . PRO A 1 280 ? -29.472 -8.692 4.330 1.00 83.25 280 PRO A C 1
ATOM 2170 O O . PRO A 1 280 ? -29.421 -9.062 3.159 1.00 83.25 280 PRO A O 1
ATOM 2173 N N . SER A 1 281 ? -30.585 -8.841 5.053 1.00 83.56 281 SER A N 1
ATOM 2174 C CA . SER A 1 281 ? -31.835 -9.394 4.522 1.00 83.56 281 SER A CA 1
ATOM 2175 C C . SER A 1 281 ? -32.485 -8.508 3.457 1.00 83.56 281 SER A C 1
ATOM 2177 O O . SER A 1 281 ? -33.018 -9.051 2.495 1.00 83.56 281 SER A O 1
ATOM 2179 N N . LEU A 1 282 ? -32.400 -7.177 3.574 1.00 83.38 282 LEU A N 1
ATOM 2180 C CA . LEU A 1 282 ? -32.947 -6.247 2.576 1.00 83.38 282 LEU A CA 1
ATOM 2181 C C . LEU A 1 282 ? -32.170 -6.293 1.261 1.00 83.38 282 LEU A C 1
ATOM 2183 O O . LEU A 1 282 ? -32.745 -6.149 0.186 1.00 83.38 282 LEU A O 1
ATOM 2187 N N . PHE A 1 283 ? -30.855 -6.495 1.347 1.00 84.44 283 PHE A N 1
ATOM 2188 C CA . PHE A 1 283 ? -29.968 -6.451 0.187 1.00 84.44 283 PHE A CA 1
ATOM 2189 C C . PHE A 1 283 ? -29.670 -7.826 -0.408 1.00 84.44 283 PHE A C 1
ATOM 2191 O O . PHE A 1 283 ? -29.014 -7.893 -1.450 1.00 84.44 283 PHE A O 1
ATOM 2198 N N . ARG A 1 284 ? -30.136 -8.917 0.212 1.00 84.25 284 ARG A N 1
ATOM 2199 C CA . ARG A 1 284 ? -29.875 -10.290 -0.241 1.00 84.25 284 ARG A CA 1
ATOM 2200 C C . ARG A 1 284 ? -30.359 -10.514 -1.669 1.00 84.25 284 ARG A C 1
ATOM 2202 O O . ARG A 1 284 ? -29.548 -10.827 -2.537 1.00 84.25 284 ARG A O 1
ATOM 2209 N N . ASP A 1 285 ? -31.651 -10.311 -1.908 1.00 85.25 285 ASP A N 1
ATOM 2210 C CA . ASP A 1 285 ? -32.270 -10.610 -3.202 1.00 85.25 285 ASP A CA 1
ATOM 2211 C C . ASP A 1 285 ? -31.734 -9.677 -4.291 1.00 85.25 285 ASP A C 1
ATOM 2213 O O . ASP A 1 285 ? -31.422 -10.118 -5.395 1.00 85.25 285 ASP A O 1
ATOM 2217 N N . PHE A 1 286 ? -31.519 -8.402 -3.952 1.00 86.19 286 PHE A N 1
ATOM 2218 C CA . PHE A 1 286 ? -30.858 -7.438 -4.830 1.00 86.19 286 PHE A CA 1
ATOM 2219 C C . PHE A 1 286 ? -29.446 -7.896 -5.228 1.00 86.19 286 PHE A C 1
ATOM 2221 O O . PHE A 1 286 ? -29.103 -7.899 -6.411 1.00 86.19 286 PHE A O 1
ATOM 2228 N N . SER A 1 287 ? -28.631 -8.317 -4.258 1.00 84.25 287 SER A N 1
ATOM 2229 C CA . SER A 1 287 ? -27.256 -8.767 -4.504 1.00 84.25 287 SER A CA 1
ATOM 2230 C C . SER A 1 287 ? -27.228 -10.053 -5.328 1.00 84.25 287 SER A C 1
ATOM 2232 O O . SER A 1 287 ? -26.409 -10.184 -6.237 1.00 84.25 287 SER A O 1
ATOM 2234 N N . GLN A 1 288 ? -28.159 -10.974 -5.066 1.00 87.75 288 GLN A N 1
ATOM 2235 C CA . GLN A 1 288 ? -28.309 -12.211 -5.825 1.00 87.75 288 GLN A CA 1
ATOM 2236 C C . GLN A 1 288 ? -28.743 -11.940 -7.273 1.00 87.75 288 GLN A C 1
ATOM 2238 O O . GLN A 1 288 ? -28.134 -12.472 -8.202 1.00 87.75 288 GLN A O 1
ATOM 2243 N N . LEU A 1 289 ? -29.740 -11.074 -7.483 1.00 88.25 289 LEU A N 1
ATOM 2244 C CA . LEU A 1 289 ? -30.190 -10.668 -8.817 1.00 88.25 289 LEU A CA 1
ATOM 2245 C C . LEU A 1 289 ? -29.068 -9.983 -9.598 1.00 88.25 289 LEU A C 1
ATOM 2247 O O . LEU A 1 289 ? -28.817 -10.348 -10.748 1.00 88.25 289 LEU A O 1
ATOM 2251 N N . ARG A 1 290 ? -28.344 -9.056 -8.962 1.00 84.62 290 ARG A N 1
ATOM 2252 C CA . ARG A 1 290 ? -27.201 -8.364 -9.567 1.00 84.62 290 ARG A CA 1
ATOM 2253 C C . ARG A 1 290 ? -26.098 -9.336 -9.982 1.00 84.62 290 ARG A C 1
ATOM 2255 O O . ARG A 1 290 ? -25.613 -9.247 -11.105 1.00 84.62 290 ARG A O 1
ATOM 2262 N N . ALA A 1 291 ? -25.737 -10.279 -9.113 1.00 85.44 291 ALA A N 1
ATOM 2263 C CA . ALA A 1 291 ? -24.729 -11.291 -9.418 1.00 85.44 291 ALA A CA 1
ATOM 2264 C C . ALA A 1 291 ? -25.174 -12.222 -10.559 1.00 85.44 291 ALA A C 1
ATOM 2266 O O . ALA A 1 291 ? -24.394 -12.506 -11.463 1.00 85.44 291 ALA A O 1
ATOM 2267 N N . SER A 1 292 ? -26.442 -12.648 -10.564 1.00 89.44 292 SER A N 1
ATOM 2268 C CA . SER A 1 292 ? -26.980 -13.555 -11.590 1.00 89.44 292 SER A CA 1
ATOM 2269 C C . SER A 1 292 ? -27.060 -12.943 -12.993 1.00 89.44 292 SER A C 1
ATOM 2271 O O . SER A 1 292 ? -27.125 -13.676 -13.976 1.00 89.44 292 SER A O 1
ATOM 2273 N N . ARG A 1 293 ? -27.056 -11.608 -13.096 1.00 90.75 293 ARG A N 1
ATOM 2274 C CA . ARG A 1 293 ? -27.157 -10.860 -14.360 1.00 90.75 293 ARG A CA 1
ATOM 2275 C C . ARG A 1 293 ? -25.949 -9.956 -14.602 1.00 90.75 293 ARG A C 1
ATOM 2277 O O . ARG A 1 293 ? -26.068 -8.940 -15.282 1.00 90.75 293 ARG A O 1
ATOM 2284 N N . MET A 1 294 ? -24.799 -10.303 -14.028 1.00 82.25 294 MET A N 1
ATOM 2285 C CA . MET A 1 294 ? -23.607 -9.454 -14.038 1.00 82.25 294 MET A CA 1
ATOM 2286 C C . MET A 1 294 ? -23.190 -9.028 -15.455 1.00 82.25 294 MET A C 1
ATOM 2288 O O . MET A 1 294 ? -22.849 -7.869 -15.649 1.00 82.25 294 MET A O 1
ATOM 2292 N N . GLU A 1 295 ? -23.273 -9.922 -16.444 1.00 82.38 295 GLU A N 1
ATOM 2293 C CA . GLU A 1 295 ? -22.914 -9.619 -17.840 1.00 82.38 295 GLU A CA 1
ATOM 2294 C C . GLU A 1 295 ? -23.848 -8.577 -18.474 1.00 82.38 295 GLU A C 1
ATOM 2296 O O . GLU A 1 295 ? -23.376 -7.615 -19.074 1.00 82.38 295 GLU A O 1
ATOM 2301 N N . ALA A 1 296 ? -25.162 -8.704 -18.260 1.00 84.69 296 ALA A N 1
ATOM 2302 C CA . ALA A 1 296 ? -26.142 -7.734 -18.751 1.00 84.69 296 ALA A CA 1
ATOM 2303 C C . ALA A 1 296 ? -25.968 -6.358 -18.085 1.00 84.69 296 ALA A C 1
ATOM 2305 O O . ALA A 1 296 ? -26.101 -5.321 -18.732 1.00 84.69 296 ALA A O 1
ATOM 2306 N N . PHE A 1 297 ? -25.627 -6.336 -16.792 1.00 83.31 297 PHE A N 1
ATOM 2307 C CA . PHE A 1 297 ? -25.316 -5.087 -16.100 1.00 83.31 297 PHE A CA 1
ATOM 2308 C C . PHE A 1 297 ? -23.981 -4.478 -16.546 1.00 83.31 297 PHE A C 1
ATOM 2310 O O . PHE A 1 297 ? -23.895 -3.259 -16.622 1.00 83.31 297 PHE A O 1
ATOM 2317 N N . ALA A 1 298 ? -22.971 -5.283 -16.886 1.00 80.94 298 ALA A N 1
ATOM 2318 C CA . ALA A 1 298 ? -21.692 -4.789 -17.399 1.00 80.94 298 ALA A CA 1
ATOM 2319 C C . ALA A 1 298 ? -21.841 -4.121 -18.778 1.00 80.94 298 ALA A C 1
ATOM 2321 O O . ALA A 1 298 ? -21.222 -3.091 -19.041 1.00 80.94 298 ALA A O 1
ATOM 2322 N N . GLU A 1 299 ? -22.702 -4.661 -19.645 1.00 84.31 299 GLU A N 1
ATOM 2323 C CA . GLU A 1 299 ? -23.049 -4.014 -20.914 1.00 84.31 299 GLU A CA 1
ATOM 2324 C C . GLU A 1 299 ? -23.797 -2.693 -20.678 1.00 84.31 299 GLU A C 1
ATOM 2326 O O . GLU A 1 299 ? -23.451 -1.669 -21.269 1.00 84.31 299 GLU A O 1
ATOM 2331 N N . ALA A 1 300 ? -24.754 -2.672 -19.743 1.00 81.56 300 ALA A N 1
ATOM 2332 C CA . ALA A 1 300 ? -25.469 -1.456 -19.354 1.00 81.56 300 ALA A CA 1
ATOM 2333 C C . ALA A 1 300 ? -24.554 -0.396 -18.697 1.00 81.56 300 ALA A C 1
ATOM 2335 O O . ALA A 1 300 ? -24.776 0.804 -18.864 1.00 81.56 300 ALA A O 1
ATOM 2336 N N . GLU A 1 301 ? -23.497 -0.810 -17.989 1.00 81.69 301 GLU A N 1
ATOM 2337 C CA . GLU A 1 301 ? -22.506 0.094 -17.390 1.00 81.69 301 GLU A CA 1
ATOM 2338 C C . GLU A 1 301 ? -21.749 0.916 -18.444 1.00 81.69 301 GLU A C 1
ATOM 2340 O O . GLU A 1 301 ? -21.373 2.052 -18.161 1.00 81.69 301 GLU A O 1
ATOM 2345 N N . SER A 1 302 ? -21.611 0.419 -19.680 1.00 82.81 302 SER A N 1
ATOM 2346 C CA . SER A 1 302 ? -20.995 1.179 -20.781 1.00 82.81 302 SER A CA 1
ATOM 2347 C C . SER A 1 302 ? -21.767 2.452 -21.160 1.00 82.81 302 SER A C 1
ATOM 2349 O O . SER A 1 302 ? -21.187 3.386 -21.715 1.00 82.81 302 SER A O 1
ATOM 2351 N N . TYR A 1 303 ? -23.055 2.524 -20.807 1.00 80.50 303 TYR A N 1
ATOM 2352 C CA . TYR A 1 303 ? -23.906 3.693 -21.025 1.00 80.5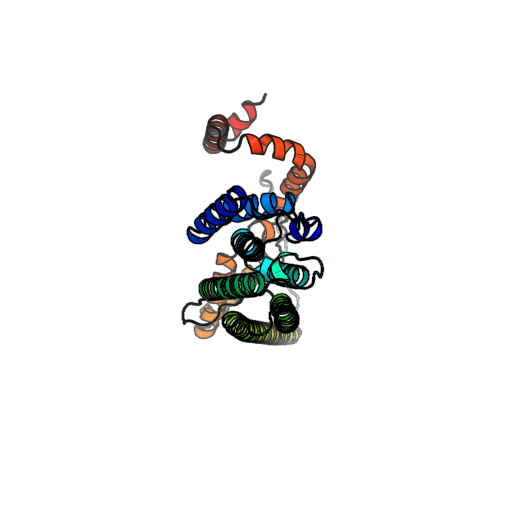0 303 TYR A CA 1
ATOM 2353 C C . TYR A 1 303 ? -23.831 4.709 -19.874 1.00 80.50 303 TYR A C 1
ATOM 2355 O O . TYR A 1 303 ? -24.399 5.800 -19.988 1.00 80.50 303 TYR A O 1
ATOM 2363 N N . GLN A 1 304 ? -23.137 4.406 -18.770 1.00 84.12 304 GLN A N 1
ATOM 2364 C CA . GLN A 1 304 ? -22.996 5.343 -17.654 1.00 84.12 304 GLN A CA 1
ATOM 2365 C C . GLN A 1 304 ? -22.257 6.617 -18.083 1.00 84.12 304 GLN A C 1
ATOM 2367 O O . GLN A 1 304 ? -21.202 6.577 -18.709 1.00 84.12 304 GLN A O 1
ATOM 2372 N N . GLY A 1 305 ? -22.818 7.773 -17.719 1.00 81.06 305 GLY A N 1
ATOM 2373 C CA . GLY A 1 305 ? -22.266 9.089 -18.065 1.00 81.06 305 GLY A CA 1
ATOM 2374 C C . GLY A 1 305 ? -22.688 9.620 -19.440 1.00 81.06 305 GLY A C 1
ATOM 2375 O O . GLY A 1 305 ? -22.268 10.711 -19.825 1.00 81.06 305 GLY A O 1
ATOM 2376 N N . THR A 1 306 ? -23.530 8.888 -20.174 1.00 91.38 306 THR A N 1
ATOM 2377 C CA . THR A 1 306 ? -24.210 9.404 -21.371 1.00 91.38 306 THR A CA 1
ATOM 2378 C C . THR A 1 306 ? -25.400 10.296 -20.997 1.00 91.38 306 THR A C 1
ATOM 2380 O O . THR A 1 306 ? -25.937 10.225 -19.889 1.00 91.38 306 THR A O 1
ATOM 2383 N N . ARG A 1 307 ? -25.863 11.130 -21.940 1.00 88.44 307 ARG A N 1
ATOM 2384 C CA . ARG A 1 307 ? -27.036 11.998 -21.717 1.00 88.44 307 ARG A CA 1
ATOM 2385 C C . ARG A 1 307 ? -28.318 11.188 -21.535 1.00 88.44 307 ARG A C 1
ATOM 2387 O O . ARG A 1 307 ? -29.226 11.611 -20.824 1.00 88.44 307 ARG A O 1
ATOM 2394 N N . GLU A 1 308 ? -28.400 10.047 -22.201 1.00 86.19 308 GLU A N 1
ATOM 2395 C CA . GLU A 1 308 ? -29.492 9.089 -22.122 1.00 86.19 308 GLU A CA 1
ATOM 2396 C C . GLU A 1 308 ? -29.585 8.508 -20.705 1.00 86.19 308 GLU A C 1
ATOM 2398 O O . GLU A 1 308 ? -30.661 8.509 -20.107 1.00 86.19 308 GLU A O 1
ATOM 2403 N N . TRP A 1 309 ? -28.447 8.127 -20.118 1.00 89.62 309 TRP A N 1
ATOM 2404 C CA . TRP A 1 309 ? -28.365 7.671 -18.730 1.00 89.62 309 TRP A CA 1
ATOM 2405 C C . TRP A 1 309 ? -28.783 8.748 -17.721 1.00 89.62 309 TRP A C 1
ATOM 2407 O O . TRP A 1 309 ? -29.522 8.463 -16.777 1.00 89.62 309 TRP A O 1
ATOM 2417 N N . ASP A 1 310 ? -28.367 9.999 -17.932 1.00 86.31 310 ASP A N 1
ATOM 2418 C CA . ASP A 1 310 ? -28.754 11.112 -17.056 1.00 86.31 310 ASP A CA 1
ATOM 2419 C C . ASP A 1 310 ? -30.269 11.364 -17.076 1.00 86.31 310 ASP A C 1
ATOM 2421 O O . ASP A 1 310 ? -30.871 11.591 -16.024 1.00 86.31 310 ASP A O 1
ATOM 2425 N N . ARG A 1 311 ? -30.909 11.242 -18.247 1.00 89.06 311 ARG A N 1
ATOM 2426 C CA . ARG A 1 311 ? -32.374 11.325 -18.380 1.00 89.06 311 ARG A CA 1
ATOM 2427 C C . ARG A 1 311 ? -33.086 10.179 -17.665 1.00 89.06 311 ARG A C 1
ATOM 2429 O O . ARG A 1 311 ? -34.079 10.422 -16.984 1.00 89.06 311 ARG A O 1
ATOM 2436 N N . LEU A 1 312 ? -32.573 8.952 -17.780 1.00 87.50 312 LEU A N 1
ATOM 2437 C CA . LEU A 1 312 ? -33.104 7.786 -17.066 1.00 87.50 312 LEU A CA 1
ATOM 2438 C C . LEU A 1 312 ? -33.007 7.970 -15.544 1.00 87.50 312 LEU A C 1
ATOM 2440 O O . LEU A 1 312 ? -33.981 7.730 -14.829 1.00 87.50 312 LEU A O 1
ATOM 2444 N N . ARG A 1 313 ? -31.876 8.483 -15.041 1.00 89.06 313 ARG A N 1
ATOM 2445 C CA . ARG A 1 313 ? -31.712 8.822 -13.616 1.00 89.06 313 ARG A CA 1
ATOM 2446 C C . ARG A 1 31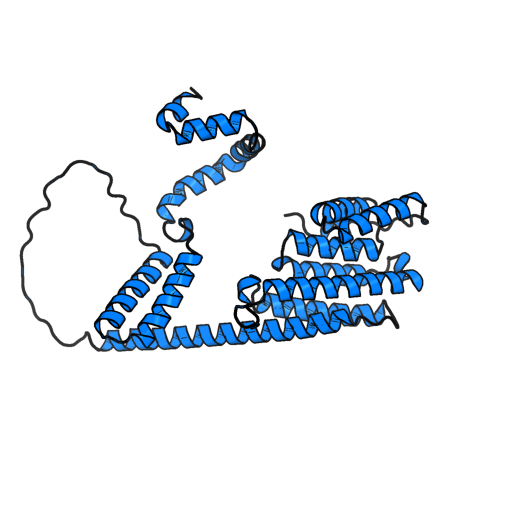3 ? -32.668 9.917 -13.159 1.00 89.06 313 ARG A C 1
ATOM 2448 O O . ARG A 1 313 ? -33.199 9.835 -12.052 1.00 89.06 313 ARG A O 1
ATOM 2455 N N . GLU A 1 314 ? -32.864 10.951 -13.973 1.00 87.88 314 GLU A N 1
ATOM 2456 C CA . GLU A 1 314 ? -33.803 12.026 -13.662 1.00 87.88 314 GLU A CA 1
ATOM 2457 C C . GLU A 1 314 ? -35.244 11.506 -13.607 1.00 87.88 314 GLU A C 1
ATOM 2459 O O . GLU A 1 314 ? -35.957 11.818 -12.653 1.00 87.88 314 GLU A O 1
ATOM 2464 N N . CYS A 1 315 ? -35.640 10.651 -14.555 1.00 88.06 315 CYS A N 1
ATOM 2465 C CA . CYS A 1 315 ? -36.952 10.013 -14.563 1.00 88.06 315 CYS A CA 1
ATOM 2466 C C . CYS A 1 315 ? -37.169 9.143 -13.318 1.00 88.06 315 CYS A C 1
ATOM 2468 O O . CYS A 1 315 ? -38.129 9.382 -12.590 1.00 88.06 315 CYS A O 1
ATOM 2470 N N . LEU A 1 316 ? -36.233 8.238 -12.997 1.00 89.38 316 LEU A N 1
ATOM 2471 C CA . LEU A 1 316 ? -36.300 7.399 -11.792 1.00 89.38 316 LEU A CA 1
ATOM 2472 C C . LEU A 1 316 ? -36.441 8.232 -10.508 1.00 89.38 316 LEU A C 1
ATOM 2474 O O . LEU A 1 316 ? -37.143 7.836 -9.581 1.00 89.38 316 LEU A O 1
ATOM 2478 N N . ARG A 1 317 ? -35.783 9.397 -10.446 1.00 85.44 317 ARG A N 1
ATOM 2479 C CA . ARG A 1 317 ? -35.846 10.301 -9.290 1.00 85.44 317 ARG A CA 1
ATOM 2480 C C . ARG A 1 317 ? -37.191 11.020 -9.168 1.00 85.44 317 ARG A C 1
ATOM 2482 O O . ARG A 1 317 ? -37.648 11.244 -8.052 1.00 85.44 317 ARG A O 1
ATOM 2489 N N . VAL A 1 318 ? -37.772 11.454 -10.287 1.00 87.50 318 VAL A N 1
ATOM 2490 C CA . VAL A 1 318 ? -39.003 12.264 -10.308 1.00 87.50 318 VAL A CA 1
ATOM 2491 C C . VAL A 1 318 ? -40.250 11.386 -10.233 1.00 87.50 318 VAL A C 1
ATOM 2493 O O . VAL A 1 318 ? -41.202 11.744 -9.544 1.00 87.50 318 VAL A O 1
ATOM 2496 N N . ASN A 1 319 ? -40.251 10.251 -10.931 1.00 88.44 319 ASN A N 1
ATOM 2497 C CA . ASN A 1 319 ? -41.361 9.311 -10.951 1.00 88.44 319 ASN A CA 1
ATOM 2498 C C . ASN A 1 319 ? -40.852 7.869 -11.174 1.00 88.44 319 ASN A C 1
ATOM 2500 O O . ASN A 1 319 ? -40.660 7.453 -12.319 1.00 88.44 319 ASN A O 1
ATOM 2504 N N . PRO A 1 320 ? -40.668 7.094 -10.090 1.00 83.88 320 PRO A N 1
ATOM 2505 C CA . PRO A 1 320 ? -40.222 5.707 -10.174 1.00 83.88 320 PRO A CA 1
ATOM 2506 C C . PRO A 1 320 ? -41.193 4.790 -10.924 1.00 83.88 320 PRO A C 1
ATOM 2508 O O . PRO A 1 320 ? -40.755 3.803 -11.501 1.00 83.88 320 PRO A O 1
ATOM 2511 N N . GLU A 1 321 ? -42.494 5.096 -10.922 1.00 85.12 321 GLU A N 1
ATOM 2512 C CA . GLU A 1 321 ? -43.498 4.284 -11.618 1.00 85.12 321 GLU A CA 1
ATOM 2513 C C . GLU A 1 321 ? -43.419 4.509 -13.129 1.00 85.12 321 GLU A C 1
ATOM 2515 O O . GLU A 1 321 ? -43.300 3.550 -13.881 1.00 85.12 321 GLU A O 1
ATOM 2520 N N . ALA A 1 322 ? -43.343 5.770 -13.569 1.00 81.31 322 ALA A N 1
ATOM 2521 C CA . ALA A 1 322 ? -43.173 6.097 -14.988 1.00 81.31 322 ALA A CA 1
ATOM 2522 C C . ALA A 1 322 ? -41.844 5.586 -15.566 1.00 81.31 322 ALA A C 1
ATOM 2524 O O . ALA A 1 322 ? -41.746 5.369 -16.769 1.00 81.31 322 ALA A O 1
ATOM 2525 N N . PHE A 1 323 ? -40.823 5.382 -14.725 1.00 83.38 323 PHE A N 1
ATOM 2526 C CA . PHE A 1 323 ? -39.561 4.771 -15.141 1.00 83.38 323 PHE A CA 1
ATOM 2527 C C . PHE A 1 323 ? -39.742 3.322 -15.617 1.00 83.38 323 PHE A C 1
ATOM 2529 O O . PHE A 1 323 ? -39.053 2.897 -16.540 1.00 83.38 323 PHE A O 1
ATOM 2536 N N . LEU A 1 324 ? -40.675 2.576 -15.017 1.00 83.56 324 LEU A N 1
ATOM 2537 C CA . LEU A 1 324 ? -40.947 1.183 -15.386 1.00 83.56 324 LEU A CA 1
ATOM 2538 C C . LEU A 1 324 ? -41.642 1.068 -16.753 1.00 83.56 324 LEU A C 1
ATOM 2540 O O . LEU A 1 324 ? -41.468 0.062 -17.436 1.00 83.56 324 LEU A O 1
ATOM 2544 N N . ASP A 1 325 ? -42.355 2.111 -17.179 1.00 86.38 325 ASP A N 1
ATOM 2545 C CA . ASP A 1 325 ? -43.088 2.151 -18.451 1.00 86.38 325 ASP A CA 1
ATOM 2546 C C . ASP A 1 325 ? -42.212 2.562 -19.654 1.00 86.38 325 ASP A C 1
ATOM 2548 O O . ASP A 1 325 ? -42.670 2.521 -20.794 1.00 86.38 325 ASP A O 1
ATOM 2552 N N . LEU A 1 326 ? -40.956 2.973 -19.432 1.00 75.69 326 LEU A N 1
ATOM 2553 C CA . LEU A 1 326 ? -40.057 3.453 -20.496 1.00 75.69 326 LEU A CA 1
ATOM 2554 C C . LEU A 1 326 ? -39.479 2.343 -21.385 1.00 75.69 326 LEU A C 1
ATOM 2556 O O . LEU A 1 326 ? -38.991 2.644 -22.472 1.00 75.69 326 LEU A O 1
ATOM 2560 N N . ASP A 1 327 ? -39.516 1.097 -20.915 1.00 59.09 327 ASP A N 1
ATOM 2561 C CA . ASP A 1 327 ? -38.893 -0.072 -21.558 1.00 59.09 327 ASP A CA 1
ATOM 2562 C C . ASP A 1 327 ? -39.938 -1.131 -21.984 1.00 59.09 327 ASP A C 1
ATOM 2564 O O . ASP A 1 327 ? -39.596 -2.287 -22.244 1.00 59.09 327 ASP A O 1
ATOM 2568 N N . SER A 1 328 ? -41.225 -0.742 -22.012 1.00 49.12 328 SER A N 1
ATOM 2569 C CA . SER A 1 328 ? -42.379 -1.579 -22.396 1.00 49.12 328 SER A CA 1
ATOM 2570 C C . SER A 1 328 ? -42.784 -1.412 -23.858 1.00 49.12 328 SER A C 1
ATOM 2572 O O . SER A 1 328 ? -42.815 -0.259 -24.345 1.00 49.12 328 SER A O 1
#

Radius of gyration: 28.98 Å; Cα contacts (8 Å, |Δi|>4): 251; chains: 1; bounding box: 86×32×73 Å

InterPro domains:
  IPR061196 Type VI secretion system protein IglI-like [NF041244] (31-325)